Protein AF-A0A9E5WQ81-F1 (afdb_monomer)

pLDDT: mean 91.4, std 7.77, range [54.62, 98.25]

Secondary structure (DSSP, 8-state):
--TTS-EEEEEETT-SSS-HHHHHHHHHHHHHHHHHTT-TTTEEEEEES-SSS---HHHHHHHHHHH-TTSPSB---SSEEEEEE-SSGGG-EEEEEEPPTT--EEEEEEEEEEEES----EEEEEESSTT--SSEEEEE-GGGS-SS--EEEEEEEEEEE--TT-EEEEEEEESS--TTTSEEEEEEEPPSSS---SS-----EEEEESSGGG-

Nearest PDB structures (foldseek):
  3pty-assembly1_A-2  TM=4.384E-01  e=5.156E-02  Mycobacterium tuberculosis
  3p6b-assembly1_B-2  TM=3.060E-01  e=3.019E-02  Acetivibrio thermocellus
  6alv-assembly1_A  TM=3.255E-01  e=1.258E-01  Rattus norvegicus
  8dco-assembly1_A  TM=2.367E-01  e=2.681E-02  Campylobacter jejuni
  7ang-assembly1_D  TM=2.379E-01  e=8.804E-02  Campylobacter jejuni

Sequence (215 aa):
MMLPRPVCIEFGERDGITTPAWTAYAWKQVEAIRDHLGQTDRIELAHYDGVHEVHGVETFDFLDRFLRPERPVGRDGRPLVAHVLDNRPETRITGRFWIPAGAREFRGLALRVSRVGRPGPLQVRFGSRPDRDDIGRATLAPEKVSTNRDEWRVVRIEPQSVRSGQLVWFEIACGNGRAPADHYLVYGPKPLGGRHWGPRFGLSYRVRTDRPQDR

Mean predicted aligned error: 4.71 Å

Structure (mmCIF, N/CA/C/O backbone):
data_AF-A0A9E5WQ81-F1
#
_entry.id   AF-A0A9E5WQ81-F1
#
loop_
_atom_site.group_PDB
_atom_site.id
_atom_site.type_symbol
_atom_site.label_atom_id
_atom_site.label_alt_id
_atom_site.label_comp_id
_atom_site.label_asym_id
_atom_site.label_entity_id
_atom_site.label_seq_id
_atom_site.pdbx_PDB_ins_code
_atom_site.Cartn_x
_atom_site.Cartn_y
_atom_site.Cartn_z
_atom_site.occupancy
_atom_site.B_iso_or_equiv
_atom_site.auth_seq_id
_atom_site.auth_comp_id
_atom_site.auth_asym_id
_atom_site.auth_atom_id
_atom_site.pdbx_PDB_model_num
ATOM 1 N N . MET A 1 1 ? -3.735 13.197 27.030 1.00 67.56 1 MET A N 1
ATOM 2 C CA . MET A 1 1 ? -4.226 11.808 26.864 1.00 67.56 1 MET A CA 1
ATOM 3 C C . MET A 1 1 ? -4.509 11.542 25.385 1.00 67.56 1 MET A C 1
ATOM 5 O O . MET A 1 1 ? -5.214 12.343 24.778 1.00 67.56 1 MET A O 1
ATOM 9 N N . MET A 1 2 ? -3.898 10.513 24.778 1.00 88.38 2 MET A N 1
ATOM 10 C CA . MET A 1 2 ? -4.043 10.207 23.337 1.00 88.38 2 MET A CA 1
ATOM 11 C C . MET A 1 2 ? -5.248 9.310 23.040 1.00 88.38 2 MET A C 1
ATOM 13 O O . MET A 1 2 ? -6.011 9.609 22.133 1.00 88.38 2 MET A O 1
ATOM 17 N N . LEU A 1 3 ? -5.491 8.279 23.847 1.00 86.75 3 LEU A N 1
ATOM 18 C CA . LEU A 1 3 ? -6.660 7.409 23.698 1.00 86.75 3 LEU A CA 1
ATOM 19 C C . LEU A 1 3 ? -7.976 8.171 23.950 1.00 86.75 3 LEU A C 1
ATOM 21 O O . LEU A 1 3 ? -7.991 9.036 24.830 1.00 86.75 3 LEU A O 1
ATOM 25 N N . PRO A 1 4 ? -9.070 7.873 23.213 1.00 90.25 4 PRO A N 1
ATOM 26 C CA . PRO A 1 4 ? -9.239 6.859 22.152 1.00 90.25 4 PRO A CA 1
ATOM 27 C C . PRO A 1 4 ? -8.931 7.376 20.725 1.00 90.25 4 PRO A C 1
ATOM 29 O O . PRO A 1 4 ? -9.412 6.834 19.721 1.00 90.25 4 PRO A O 1
ATOM 32 N N . ARG A 1 5 ? -8.183 8.478 20.598 1.00 93.06 5 ARG A N 1
ATOM 33 C CA . ARG A 1 5 ? -7.842 9.037 19.284 1.00 93.06 5 ARG A CA 1
ATOM 34 C C . ARG A 1 5 ? -6.838 8.115 18.574 1.00 93.06 5 ARG A C 1
ATOM 36 O O . ARG A 1 5 ? -6.001 7.521 19.253 1.00 93.06 5 ARG A O 1
ATOM 43 N N . PRO A 1 6 ? -6.918 7.986 17.238 1.00 93.50 6 PRO A N 1
ATOM 44 C CA . PRO A 1 6 ? -5.938 7.228 16.468 1.00 93.50 6 PRO A CA 1
ATOM 45 C C . PRO A 1 6 ? -4.517 7.770 16.673 1.00 93.50 6 PRO A C 1
ATOM 47 O O . PRO A 1 6 ? -4.324 8.985 16.755 1.00 93.50 6 PRO A O 1
ATOM 50 N N . VAL A 1 7 ? -3.531 6.872 16.742 1.00 95.00 7 VAL A N 1
ATOM 51 C CA . VAL A 1 7 ? -2.106 7.202 16.882 1.00 95.00 7 VAL A CA 1
ATOM 52 C C . VAL A 1 7 ? -1.283 6.411 15.863 1.00 95.00 7 VAL A C 1
ATOM 54 O O . VAL A 1 7 ? -1.404 5.195 15.781 1.00 95.00 7 VAL A O 1
ATOM 57 N N . CYS A 1 8 ? -0.407 7.091 15.127 1.00 94.56 8 CYS A N 1
ATOM 58 C CA . CYS A 1 8 ? 0.614 6.461 14.293 1.00 94.56 8 CYS A CA 1
ATOM 59 C C . CYS A 1 8 ? 1.985 6.840 14.850 1.00 94.56 8 CYS A C 1
ATOM 61 O O . CYS A 1 8 ? 2.261 8.023 15.054 1.00 94.56 8 CYS A O 1
ATOM 63 N N . ILE A 1 9 ? 2.810 5.840 15.137 1.00 94.69 9 ILE A N 1
ATOM 64 C CA . ILE A 1 9 ? 4.186 5.998 15.609 1.00 94.69 9 ILE A CA 1
ATOM 65 C C . ILE A 1 9 ? 5.093 5.548 14.476 1.00 94.69 9 ILE A C 1
ATOM 67 O O . ILE A 1 9 ? 4.878 4.485 13.907 1.00 94.69 9 ILE A O 1
ATOM 71 N N . GLU A 1 10 ? 6.098 6.341 14.147 1.00 92.69 10 GLU A N 1
ATOM 72 C CA . GLU A 1 10 ? 7.013 6.062 13.046 1.00 92.69 10 GLU A CA 1
ATOM 73 C C . GLU A 1 10 ? 8.404 5.727 13.593 1.00 92.69 10 GLU A C 1
ATOM 75 O O . GLU A 1 10 ? 8.856 6.341 14.560 1.00 92.69 10 GLU A O 1
ATOM 80 N N . PHE A 1 11 ? 9.054 4.715 13.016 1.00 92.75 11 PHE A N 1
ATOM 81 C CA . PHE A 1 11 ? 10.363 4.235 13.459 1.00 92.75 11 PHE A CA 1
ATOM 82 C C . PHE A 1 11 ? 11.217 3.777 12.273 1.00 92.75 11 PHE A C 1
ATOM 84 O O . PHE A 1 11 ? 10.783 2.926 11.493 1.00 92.75 11 PHE A O 1
ATOM 91 N N . GLY A 1 12 ? 12.432 4.322 12.171 1.00 90.81 12 GLY A N 1
ATOM 92 C CA . GLY A 1 12 ? 13.464 3.882 11.233 1.00 90.81 12 GLY A CA 1
ATOM 93 C C . GLY A 1 12 ? 14.467 2.941 11.907 1.00 90.81 12 GLY A C 1
ATOM 94 O O . GLY A 1 12 ? 15.080 3.308 12.906 1.00 90.81 12 GLY A O 1
ATOM 95 N N . GLU A 1 13 ? 14.663 1.742 11.352 1.00 91.19 13 GLU A N 1
ATOM 96 C CA . GLU A 1 13 ? 15.517 0.680 11.929 1.00 91.19 13 GLU A CA 1
ATOM 97 C C . GLU A 1 13 ? 16.981 1.113 12.165 1.00 91.19 13 GLU A C 1
ATOM 99 O O . GLU A 1 13 ? 17.647 0.610 13.070 1.00 91.19 13 GLU A O 1
ATOM 104 N N . ARG A 1 14 ? 17.494 2.053 11.361 1.00 89.31 14 ARG A N 1
ATOM 105 C CA . ARG A 1 14 ? 18.869 2.582 11.421 1.00 89.31 14 ARG A CA 1
ATOM 106 C C . ARG A 1 14 ? 18.925 3.995 11.995 1.00 89.31 14 ARG A C 1
ATOM 108 O O . ARG A 1 14 ? 19.902 4.710 11.754 1.00 89.31 14 ARG A O 1
ATOM 115 N N . ASP A 1 15 ? 17.876 4.436 12.685 1.00 89.81 15 ASP A N 1
ATOM 116 C CA . ASP A 1 15 ? 17.924 5.684 13.436 1.00 89.81 15 ASP A CA 1
ATOM 117 C C . ASP A 1 15 ? 19.056 5.595 14.478 1.00 89.81 15 ASP A C 1
ATOM 119 O O . ASP A 1 15 ? 19.180 4.616 15.207 1.00 89.81 15 ASP A O 1
ATOM 123 N N . GLY A 1 16 ? 19.936 6.597 14.504 1.00 89.19 16 GLY A N 1
ATOM 124 C CA . GLY A 1 16 ? 21.051 6.653 15.450 1.00 89.19 16 GLY A CA 1
ATOM 125 C C . GLY A 1 16 ? 20.658 7.175 16.835 1.00 89.19 16 GLY A C 1
ATOM 126 O O . GLY A 1 16 ? 21.470 7.110 17.755 1.00 89.19 16 GLY A O 1
ATOM 127 N N . ILE A 1 17 ? 19.445 7.720 16.985 1.00 91.00 17 ILE A N 1
ATOM 128 C CA . ILE A 1 17 ? 18.937 8.312 18.229 1.00 91.00 17 ILE A CA 1
ATOM 129 C C . ILE A 1 17 ? 18.168 7.290 19.071 1.00 91.00 17 ILE A C 1
ATOM 131 O O . ILE A 1 17 ? 18.309 7.262 20.293 1.00 91.00 17 ILE A O 1
ATOM 135 N N . THR A 1 18 ? 17.356 6.449 18.431 1.00 88.12 18 THR A N 1
ATOM 136 C CA . THR A 1 18 ? 16.618 5.357 19.082 1.00 88.12 18 THR A CA 1
ATOM 137 C C . THR A 1 18 ? 17.134 4.011 18.589 1.00 88.12 18 THR A C 1
ATOM 139 O O . THR A 1 18 ? 17.641 3.910 17.482 1.00 88.12 18 THR A O 1
ATOM 142 N N . THR A 1 19 ? 17.012 2.956 19.393 1.00 91.44 19 THR A N 1
ATOM 143 C CA . THR A 1 19 ? 17.458 1.612 18.995 1.00 91.44 19 THR A CA 1
ATOM 144 C C . THR A 1 19 ? 16.268 0.695 18.719 1.00 91.44 19 THR A C 1
ATOM 146 O O . THR A 1 19 ? 15.231 0.841 19.377 1.00 91.44 19 THR A O 1
ATOM 149 N N . PRO A 1 20 ? 16.410 -0.320 17.842 1.00 93.56 20 PRO A N 1
ATOM 150 C CA . PRO A 1 20 ? 15.381 -1.343 17.652 1.00 93.56 20 PRO A CA 1
ATOM 151 C C . PRO A 1 20 ? 14.933 -1.991 18.969 1.00 93.56 20 PRO A C 1
ATOM 153 O O . PRO A 1 20 ? 13.744 -2.211 19.187 1.00 93.56 20 PRO A O 1
ATOM 156 N N . ALA A 1 21 ? 15.869 -2.220 19.899 1.00 94.94 21 ALA A N 1
ATOM 157 C CA . ALA A 1 21 ? 15.573 -2.781 21.215 1.00 94.94 21 ALA A CA 1
ATOM 158 C C . ALA A 1 21 ? 14.698 -1.853 22.078 1.00 94.94 21 ALA A C 1
ATOM 160 O O . ALA A 1 21 ? 13.742 -2.312 22.707 1.00 94.94 21 ALA A O 1
ATOM 161 N N . TRP A 1 22 ? 14.997 -0.550 22.103 1.00 95.12 22 TRP A N 1
ATOM 162 C CA . TRP A 1 22 ? 14.212 0.430 22.862 1.00 95.12 22 TRP A CA 1
ATOM 163 C C . TRP A 1 22 ? 12.816 0.602 22.276 1.00 95.12 22 TRP A C 1
ATOM 165 O O . TRP A 1 22 ? 11.830 0.567 23.017 1.00 95.12 22 TRP A O 1
ATOM 175 N N . THR A 1 23 ? 12.723 0.711 20.949 1.00 95.12 23 THR A N 1
ATOM 176 C CA . THR A 1 23 ? 11.438 0.802 20.259 1.00 95.12 23 THR A CA 1
ATOM 177 C C . THR A 1 23 ? 10.605 -0.452 20.504 1.00 95.12 23 THR A C 1
ATOM 179 O O . THR A 1 23 ? 9.438 -0.331 20.863 1.00 95.12 23 THR A O 1
ATOM 182 N N . ALA A 1 24 ? 11.184 -1.652 20.395 1.00 95.00 24 ALA A N 1
ATOM 183 C CA . ALA A 1 24 ? 10.472 -2.903 20.662 1.00 95.00 24 ALA A CA 1
ATOM 184 C C . ALA A 1 24 ? 9.940 -2.981 22.105 1.00 95.00 24 ALA A C 1
ATOM 186 O O . ALA A 1 24 ? 8.797 -3.387 22.322 1.00 95.00 24 ALA A O 1
ATOM 187 N N . TYR A 1 25 ? 10.734 -2.553 23.093 1.00 96.62 25 TYR A N 1
ATOM 188 C CA . TYR A 1 25 ? 10.312 -2.510 24.496 1.00 96.62 25 TYR A CA 1
ATOM 189 C C . TYR A 1 25 ? 9.140 -1.543 24.732 1.00 96.62 25 TYR A C 1
ATOM 191 O O . TYR A 1 25 ? 8.157 -1.900 25.388 1.00 96.62 25 TYR A O 1
ATOM 199 N N . ALA A 1 26 ? 9.224 -0.324 24.195 1.00 96.19 26 ALA A N 1
ATOM 200 C CA . ALA A 1 26 ? 8.156 0.666 24.309 1.00 96.19 26 ALA A CA 1
ATOM 201 C C . ALA A 1 26 ? 6.896 0.223 23.550 1.00 96.19 26 ALA A C 1
ATOM 203 O O . ALA A 1 26 ? 5.788 0.297 24.082 1.00 96.19 26 ALA A O 1
ATOM 204 N N . TRP A 1 27 ? 7.069 -0.304 22.335 1.00 96.12 27 TRP A N 1
ATOM 205 C CA . TRP A 1 27 ? 5.976 -0.792 21.504 1.00 96.12 27 TRP A CA 1
ATOM 206 C C . TRP A 1 27 ? 5.211 -1.912 22.197 1.00 96.12 27 TRP A C 1
ATOM 208 O O . TRP A 1 27 ? 3.994 -1.827 22.278 1.00 96.12 27 TRP A O 1
ATOM 218 N N . LYS A 1 28 ? 5.891 -2.880 22.825 1.00 97.00 28 LYS A N 1
ATOM 219 C CA . LYS A 1 28 ? 5.230 -3.958 23.580 1.00 97.00 28 LYS A CA 1
ATOM 220 C C . LYS A 1 28 ? 4.263 -3.440 24.656 1.00 97.00 28 LYS A C 1
ATOM 222 O O . LYS A 1 28 ? 3.206 -4.031 24.869 1.00 97.00 28 LYS A O 1
ATOM 227 N N . GLN A 1 29 ? 4.598 -2.339 25.331 1.00 96.12 29 GLN A N 1
ATOM 228 C CA . GLN A 1 29 ? 3.710 -1.718 26.324 1.00 96.12 29 GLN A CA 1
ATOM 229 C C . GLN A 1 29 ? 2.509 -1.032 25.662 1.00 96.12 29 GLN A C 1
ATOM 231 O O . GLN A 1 29 ? 1.381 -1.155 26.141 1.00 96.12 29 GLN A O 1
ATOM 236 N N . VAL A 1 30 ? 2.737 -0.344 24.539 1.00 95.25 30 VAL A N 1
ATOM 237 C CA . VAL A 1 30 ? 1.667 0.267 23.739 1.00 95.25 30 VAL A CA 1
ATOM 238 C C . VAL A 1 30 ? 0.727 -0.802 23.180 1.00 95.25 30 VAL A C 1
ATOM 240 O O . VAL A 1 30 ? -0.485 -0.636 23.280 1.00 95.25 30 VAL A O 1
ATOM 243 N N . GLU A 1 31 ? 1.255 -1.908 22.652 1.00 95.00 31 GLU A N 1
ATOM 244 C CA . GLU A 1 31 ? 0.474 -3.038 22.140 1.00 95.00 31 GLU A CA 1
ATOM 245 C C . GLU A 1 31 ? -0.393 -3.667 23.221 1.00 95.00 31 GLU A C 1
ATOM 247 O O . GLU A 1 31 ? -1.574 -3.893 22.985 1.00 95.00 31 GLU A O 1
ATOM 252 N N . ALA A 1 32 ? 0.143 -3.871 24.428 1.00 95.00 32 ALA A N 1
ATOM 253 C CA . ALA A 1 32 ? -0.637 -4.421 25.532 1.00 95.00 32 ALA A CA 1
ATOM 254 C C . ALA A 1 32 ? -1.881 -3.566 25.840 1.00 95.00 32 ALA A C 1
ATOM 256 O O . ALA A 1 32 ? -2.980 -4.098 25.992 1.00 95.00 32 ALA A O 1
ATOM 257 N N . ILE A 1 33 ? -1.730 -2.237 25.877 1.00 94.25 33 ILE A N 1
ATOM 258 C CA . ILE A 1 33 ? -2.847 -1.308 26.108 1.00 94.25 33 ILE A CA 1
ATOM 259 C C . ILE A 1 33 ? -3.783 -1.263 24.891 1.00 94.25 33 ILE A C 1
ATOM 261 O O . ILE A 1 33 ? -5.004 -1.308 25.050 1.00 94.25 33 ILE A O 1
ATOM 265 N N . ARG A 1 34 ? -3.223 -1.183 23.677 1.00 94.25 34 ARG A N 1
ATOM 266 C CA . ARG A 1 34 ? -3.961 -1.183 22.405 1.00 94.25 34 ARG A CA 1
ATOM 267 C C . ARG A 1 34 ? -4.883 -2.393 22.314 1.00 94.25 34 ARG A C 1
ATOM 269 O O . ARG A 1 34 ? -6.066 -2.233 22.021 1.00 94.25 34 ARG A O 1
ATOM 276 N N . ASP A 1 35 ? -4.337 -3.576 22.562 1.00 93.69 35 ASP A N 1
ATOM 277 C CA . ASP A 1 35 ? -5.023 -4.853 22.401 1.00 93.69 35 ASP A CA 1
ATOM 278 C C . ASP A 1 35 ? -6.076 -5.033 23.495 1.00 93.69 35 ASP A C 1
ATOM 280 O O . ASP A 1 35 ? -7.215 -5.385 23.190 1.00 93.69 35 ASP A O 1
ATOM 284 N N . HIS A 1 36 ? -5.742 -4.692 24.747 1.00 94.00 36 HIS A N 1
ATOM 285 C CA . HIS A 1 36 ? -6.688 -4.730 25.865 1.00 94.00 36 HIS A CA 1
ATOM 286 C C . HIS A 1 36 ? -7.928 -3.855 25.622 1.00 94.00 36 HIS A C 1
ATOM 288 O O . HIS A 1 36 ? -9.038 -4.234 25.985 1.00 94.00 36 HIS A O 1
ATOM 294 N N . LEU A 1 37 ? -7.751 -2.699 24.976 1.00 93.38 37 LEU A N 1
ATOM 295 C CA . LEU A 1 37 ? -8.831 -1.755 24.674 1.00 93.38 37 LEU A CA 1
ATOM 296 C C . LEU A 1 37 ? -9.476 -1.971 23.294 1.00 93.38 37 LEU A C 1
ATOM 298 O O . LEU A 1 37 ? -10.307 -1.156 22.881 1.00 93.38 37 LEU A O 1
ATOM 302 N N . GLY A 1 38 ? -9.079 -3.016 22.558 1.00 90.69 38 GLY A N 1
ATOM 303 C CA . GLY A 1 38 ? -9.607 -3.316 21.225 1.00 90.69 38 GLY A CA 1
ATOM 304 C C . GLY A 1 38 ? -9.327 -2.228 20.181 1.00 90.69 38 GLY A C 1
ATOM 305 O O . GLY A 1 38 ? -10.146 -2.010 19.297 1.00 90.69 38 GLY A O 1
ATOM 306 N N . GLN A 1 39 ? -8.198 -1.521 20.291 1.00 91.50 39 GLN A N 1
ATOM 307 C CA . GLN A 1 39 ? -7.808 -0.396 19.424 1.00 91.50 39 GLN A CA 1
ATOM 308 C C . GLN A 1 39 ? -6.778 -0.803 18.351 1.00 91.50 39 GLN A C 1
ATOM 310 O O . GLN A 1 39 ? -6.001 0.034 17.881 1.00 91.50 39 GLN A O 1
ATOM 315 N N . THR A 1 40 ? -6.722 -2.087 17.984 1.00 88.69 40 THR A N 1
ATOM 316 C CA . THR A 1 40 ? -5.730 -2.651 17.043 1.00 88.69 40 THR A CA 1
ATOM 317 C C . THR A 1 40 ? -5.771 -2.011 15.664 1.00 88.69 40 THR A C 1
ATOM 319 O O . THR A 1 40 ? -4.764 -1.986 14.962 1.00 88.69 40 THR A O 1
ATOM 322 N N . ASP A 1 41 ? -6.916 -1.458 15.283 1.00 86.44 41 ASP A N 1
ATOM 323 C CA . ASP A 1 41 ? -7.114 -0.782 14.015 1.00 86.44 41 ASP A CA 1
ATOM 324 C C . ASP A 1 41 ? -6.796 0.720 14.081 1.00 86.44 41 ASP A C 1
ATOM 326 O O . ASP A 1 41 ? -6.790 1.354 13.034 1.00 86.44 41 ASP A O 1
ATOM 330 N N . ARG A 1 42 ? -6.532 1.307 15.256 1.00 90.56 42 ARG A N 1
ATOM 331 C CA . ARG A 1 42 ? -6.309 2.759 15.438 1.00 90.56 42 ARG A CA 1
ATOM 332 C C . ARG A 1 42 ? -4.900 3.136 15.877 1.00 90.56 42 ARG A C 1
ATOM 334 O O . ARG A 1 42 ? -4.565 4.319 15.812 1.00 90.56 42 ARG A O 1
ATOM 341 N N . ILE A 1 43 ? -4.114 2.179 16.367 1.00 93.62 43 ILE A N 1
ATOM 342 C CA . ILE A 1 43 ? -2.755 2.419 16.862 1.00 93.62 43 ILE A CA 1
ATOM 343 C C . ILE A 1 43 ? -1.769 1.617 16.023 1.00 93.62 43 ILE A C 1
ATOM 345 O O . ILE A 1 43 ? -1.730 0.389 16.107 1.00 93.62 43 ILE A O 1
ATOM 349 N N . GLU A 1 44 ? -0.964 2.317 15.228 1.00 91.94 44 GLU A N 1
ATOM 350 C CA . GLU A 1 44 ? -0.053 1.709 14.259 1.00 91.94 44 GLU A CA 1
ATOM 351 C C . GLU A 1 44 ? 1.407 2.084 14.506 1.00 91.94 44 GLU A C 1
ATOM 353 O O . GLU A 1 44 ? 1.718 3.215 14.880 1.00 91.94 44 GLU A O 1
ATOM 358 N N . LEU A 1 45 ? 2.293 1.121 14.240 1.00 93.31 45 LEU A N 1
ATOM 359 C CA . LEU A 1 45 ? 3.727 1.344 14.106 1.00 93.31 45 LEU A CA 1
ATOM 360 C C . LEU A 1 45 ? 4.093 1.317 12.616 1.00 93.31 45 LEU A C 1
ATOM 362 O O . LEU A 1 45 ? 4.071 0.264 11.970 1.00 93.31 45 LEU A O 1
ATOM 366 N N . ALA A 1 46 ? 4.434 2.480 12.076 1.00 91.12 46 ALA A N 1
ATOM 367 C CA . ALA A 1 46 ? 5.048 2.664 10.771 1.00 91.12 46 ALA A CA 1
ATOM 368 C C . ALA A 1 46 ? 6.556 2.392 10.878 1.00 91.12 46 ALA A C 1
ATOM 370 O O . ALA A 1 46 ? 7.367 3.304 11.028 1.00 91.12 46 ALA A O 1
ATOM 371 N N . HIS A 1 47 ? 6.919 1.109 10.860 1.00 89.62 47 HIS A N 1
ATOM 372 C CA . HIS A 1 47 ? 8.310 0.668 10.909 1.00 89.62 47 HIS A CA 1
ATOM 373 C C . HIS A 1 47 ? 8.877 0.473 9.492 1.00 89.62 47 HIS A C 1
ATOM 375 O O . HIS A 1 47 ? 8.360 -0.344 8.717 1.00 89.62 47 HIS A O 1
ATOM 381 N N . TYR A 1 48 ? 9.963 1.181 9.178 1.00 86.38 48 TYR A N 1
ATOM 382 C CA . TYR A 1 48 ? 10.695 1.097 7.916 1.00 86.38 48 TYR A CA 1
ATOM 383 C C . TYR A 1 48 ? 12.207 0.909 8.129 1.00 86.38 48 TYR A C 1
ATOM 385 O O . TYR A 1 48 ? 12.756 1.241 9.177 1.00 86.38 48 TYR A O 1
ATOM 393 N N . ASP A 1 49 ? 12.890 0.374 7.113 1.00 86.75 49 ASP A N 1
ATOM 394 C CA . ASP A 1 49 ? 14.355 0.351 7.081 1.00 86.75 49 ASP A CA 1
ATOM 395 C C . ASP A 1 49 ? 14.854 1.714 6.590 1.00 86.75 49 ASP A C 1
ATOM 397 O O . ASP A 1 49 ? 14.741 2.031 5.401 1.00 86.75 49 ASP A O 1
ATOM 401 N N . GLY A 1 50 ? 15.363 2.531 7.508 1.00 86.25 50 GLY A N 1
ATOM 402 C CA . GLY A 1 50 ? 15.867 3.863 7.207 1.00 86.25 50 GLY A CA 1
ATOM 403 C C . GLY A 1 50 ? 16.577 4.517 8.382 1.00 86.25 50 GLY A C 1
ATOM 404 O O . GLY A 1 50 ? 16.655 3.945 9.465 1.00 86.25 50 GLY A O 1
ATOM 405 N N . VAL A 1 51 ? 17.159 5.687 8.127 1.00 88.12 51 VAL A N 1
ATOM 406 C CA . VAL A 1 51 ? 17.937 6.463 9.106 1.00 88.12 51 VAL A CA 1
ATOM 407 C C . VAL A 1 51 ? 17.030 7.42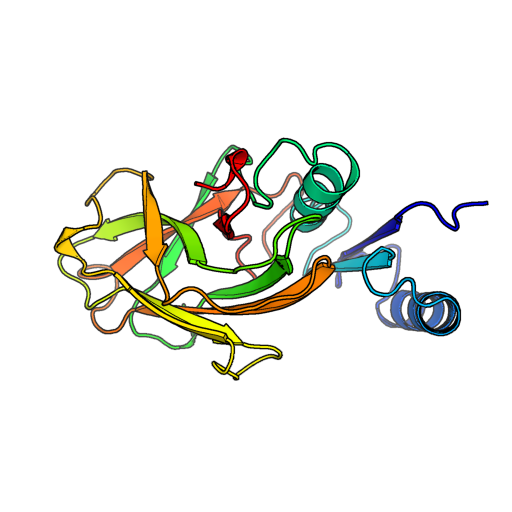0 9.887 1.00 88.12 51 VAL A C 1
ATOM 409 O O . VAL A 1 51 ? 15.811 7.331 9.800 1.00 88.12 51 VAL A O 1
ATOM 412 N N . HIS A 1 52 ? 17.617 8.346 10.645 1.00 90.25 52 HIS A N 1
ATOM 413 C CA . HIS A 1 52 ? 16.871 9.404 11.319 1.00 90.25 52 HIS A CA 1
ATOM 414 C C . HIS A 1 52 ? 16.215 10.363 10.307 1.00 90.25 52 HIS A C 1
ATOM 416 O O . HIS A 1 52 ? 16.859 11.287 9.801 1.00 90.25 52 HIS A O 1
ATOM 422 N N . GLU A 1 53 ? 14.940 10.129 9.992 1.00 87.38 53 GLU A N 1
ATOM 423 C CA . GLU A 1 53 ? 14.169 10.925 9.038 1.00 87.38 53 GLU A CA 1
ATOM 424 C C . GLU A 1 53 ? 12.652 10.835 9.270 1.00 87.38 53 GLU A C 1
ATOM 426 O O . GLU A 1 53 ? 12.152 10.007 10.030 1.00 87.38 53 GLU A O 1
ATOM 431 N N . VAL A 1 54 ? 11.910 11.696 8.569 1.00 87.75 54 VAL A N 1
ATOM 432 C CA . VAL A 1 54 ? 10.461 11.550 8.389 1.00 87.75 54 VAL A CA 1
ATOM 433 C C . VAL A 1 54 ? 10.238 10.840 7.051 1.00 87.75 54 VAL A C 1
ATOM 435 O O . VAL A 1 54 ? 10.387 11.456 5.996 1.00 87.75 54 VAL A O 1
ATOM 438 N N . HIS A 1 55 ? 9.900 9.551 7.075 1.00 87.44 55 HIS A N 1
ATOM 439 C CA . HIS A 1 55 ? 9.639 8.735 5.886 1.00 87.44 55 HIS A CA 1
ATOM 440 C C . HIS A 1 55 ? 8.248 9.036 5.316 1.00 87.44 55 HIS A C 1
ATOM 442 O O . HIS A 1 55 ? 8.100 9.292 4.116 1.00 87.44 55 HIS A O 1
ATOM 448 N N . GLY A 1 56 ? 7.234 9.085 6.184 1.00 85.75 56 GLY A N 1
ATOM 449 C CA . GLY A 1 56 ? 5.902 9.616 5.883 1.00 85.75 56 GLY A CA 1
ATOM 450 C C . GLY A 1 56 ? 5.002 8.753 4.986 1.00 85.75 56 GLY A C 1
ATOM 451 O O . GLY A 1 56 ? 3.850 9.122 4.778 1.00 85.75 56 GLY A O 1
ATOM 452 N N . VAL A 1 57 ? 5.460 7.609 4.467 1.00 84.25 57 VAL A N 1
ATOM 453 C CA . VAL A 1 57 ? 4.688 6.778 3.519 1.00 84.25 57 VAL A CA 1
ATOM 454 C C . VAL A 1 57 ? 3.432 6.173 4.163 1.00 84.25 57 VAL A C 1
ATOM 456 O O . VAL A 1 57 ? 2.323 6.396 3.681 1.00 84.25 57 VAL A O 1
ATOM 459 N N . GLU A 1 58 ? 3.575 5.432 5.262 1.00 85.38 58 GLU A N 1
ATOM 460 C CA . GLU A 1 58 ? 2.455 4.854 6.017 1.00 85.38 58 GLU A CA 1
ATOM 461 C C . GLU A 1 58 ? 1.651 5.928 6.761 1.00 85.38 58 GLU A C 1
ATOM 463 O O . GLU A 1 58 ? 0.439 5.799 6.933 1.00 85.38 58 GLU A O 1
ATOM 468 N N . THR A 1 59 ? 2.311 7.012 7.169 1.00 88.19 59 THR A N 1
ATOM 469 C CA . THR A 1 59 ? 1.676 8.124 7.880 1.00 88.19 59 THR A CA 1
ATOM 470 C C . THR A 1 59 ? 0.605 8.795 7.016 1.00 88.19 59 THR A C 1
ATOM 472 O O . THR A 1 59 ? -0.482 9.078 7.515 1.00 88.19 59 THR A O 1
ATOM 475 N N . PHE A 1 60 ? 0.834 8.997 5.713 1.00 86.06 60 PHE A N 1
ATOM 476 C CA . PHE A 1 60 ? -0.209 9.549 4.838 1.00 86.06 60 PHE A CA 1
ATOM 477 C C . PHE A 1 60 ? -1.405 8.604 4.650 1.00 86.06 60 PHE A C 1
ATOM 479 O O . PHE A 1 60 ? -2.534 9.092 4.668 1.00 86.06 60 PHE A O 1
ATOM 486 N N . ASP A 1 61 ? -1.192 7.284 4.562 1.00 85.56 61 ASP A N 1
ATOM 487 C CA . ASP A 1 61 ? -2.295 6.302 4.552 1.00 85.56 61 ASP A CA 1
ATOM 488 C C . ASP A 1 61 ? -3.145 6.419 5.818 1.00 85.56 61 ASP A C 1
ATOM 490 O O . ASP A 1 61 ? -4.378 6.427 5.771 1.00 85.56 61 ASP A O 1
ATOM 494 N N . PHE A 1 62 ? -2.467 6.515 6.962 1.00 89.12 62 PHE A N 1
ATOM 495 C CA . PHE A 1 62 ? -3.097 6.639 8.265 1.00 89.12 62 PHE A CA 1
ATOM 496 C C . PHE A 1 62 ? -3.921 7.930 8.373 1.00 89.12 62 PHE A C 1
ATOM 498 O O . PHE A 1 62 ? -5.078 7.904 8.800 1.00 89.12 62 PHE A O 1
ATOM 505 N N . LEU A 1 63 ? -3.351 9.063 7.952 1.00 89.25 63 LEU A N 1
ATOM 506 C CA . LEU A 1 63 ? -4.034 10.355 7.963 1.00 89.25 63 LEU A CA 1
ATOM 507 C C . LEU A 1 63 ? -5.238 10.365 7.019 1.00 89.25 63 LEU A C 1
ATOM 509 O O . LEU A 1 63 ? -6.311 10.797 7.433 1.00 89.25 63 LEU A O 1
ATOM 513 N N . ASP A 1 64 ? -5.099 9.869 5.786 1.00 85.62 64 ASP A N 1
ATOM 514 C CA . ASP A 1 64 ? -6.217 9.829 4.840 1.00 85.62 64 ASP A CA 1
ATOM 515 C C . ASP A 1 64 ? -7.348 8.924 5.377 1.00 85.62 64 ASP A C 1
ATOM 517 O O . ASP A 1 64 ? -8.518 9.300 5.314 1.00 85.62 64 ASP A O 1
ATOM 521 N N . ARG A 1 65 ? -7.024 7.798 6.030 1.00 85.31 65 ARG A N 1
ATOM 522 C CA . ARG A 1 65 ? -8.020 6.920 6.669 1.00 85.31 65 ARG A CA 1
ATOM 523 C C . ARG A 1 65 ? -8.821 7.608 7.779 1.00 85.31 65 ARG A C 1
ATOM 525 O O . ARG A 1 65 ? -10.033 7.407 7.857 1.00 85.31 65 ARG A O 1
ATOM 532 N N . PHE A 1 66 ? -8.158 8.342 8.673 1.00 88.44 66 PHE A N 1
ATOM 533 C CA . PHE A 1 66 ? -8.794 8.864 9.890 1.00 88.44 66 PHE A CA 1
ATOM 534 C C . PHE A 1 66 ? -9.256 10.318 9.796 1.00 88.44 66 PHE A C 1
ATOM 536 O O . PHE A 1 66 ? -10.152 10.705 10.544 1.00 88.44 66 PHE A O 1
ATOM 543 N N . LEU A 1 67 ? -8.666 11.115 8.905 1.00 90.62 67 LEU A N 1
ATOM 544 C CA . LEU A 1 67 ? -8.965 12.541 8.754 1.00 90.62 67 LEU A CA 1
ATOM 545 C C . LEU A 1 67 ? -9.626 12.886 7.415 1.00 90.62 67 LEU A C 1
ATOM 547 O O . LEU A 1 67 ? -10.136 13.997 7.293 1.00 90.62 67 LEU A O 1
ATOM 551 N N . ARG A 1 68 ? -9.618 11.977 6.427 1.00 88.25 68 ARG A N 1
ATOM 552 C CA . ARG A 1 68 ? -10.210 12.194 5.092 1.00 88.25 68 ARG A CA 1
ATOM 553 C C . ARG A 1 68 ? -11.046 11.002 4.594 1.00 88.25 68 ARG A C 1
ATOM 555 O O . ARG A 1 68 ? -10.786 10.474 3.507 1.00 88.25 68 ARG A O 1
ATOM 562 N N . PRO A 1 69 ? -12.054 10.541 5.361 1.00 83.75 69 PRO A N 1
ATOM 563 C CA . PRO A 1 69 ? -12.857 9.359 5.016 1.00 83.75 69 PRO A CA 1
ATOM 564 C C . PRO A 1 69 ? -13.627 9.472 3.684 1.00 83.75 69 PRO A C 1
ATOM 566 O O . PRO A 1 69 ? -14.064 8.455 3.127 1.00 83.75 69 PRO A O 1
ATOM 569 N N . GLU A 1 70 ? -13.794 10.690 3.169 1.00 85.94 70 GLU A N 1
ATOM 570 C CA . GLU A 1 70 ? -14.352 11.003 1.854 1.00 85.94 70 GLU A CA 1
ATOM 571 C C . GLU A 1 70 ? -13.455 10.570 0.68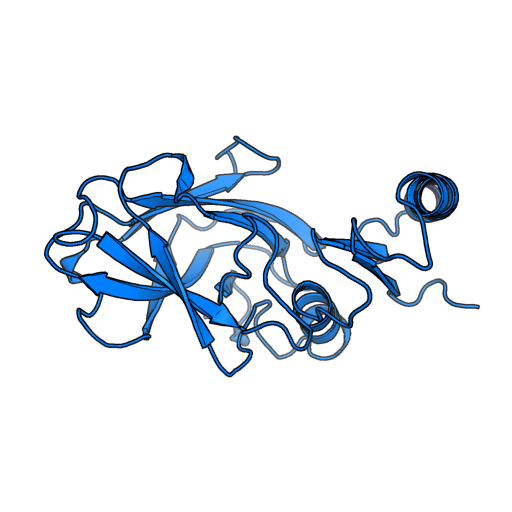5 1.00 85.94 70 GLU A C 1
ATOM 573 O O . GLU A 1 70 ? -13.938 10.458 -0.443 1.00 85.94 70 GLU A O 1
ATOM 578 N N . ARG A 1 71 ? -12.169 10.290 0.932 1.00 85.94 71 ARG A N 1
ATOM 579 C CA . ARG A 1 71 ? -11.226 9.802 -0.079 1.00 85.94 71 ARG A CA 1
ATOM 580 C C . ARG A 1 71 ? -11.116 8.268 -0.042 1.00 85.94 71 ARG A C 1
ATOM 582 O O . ARG A 1 71 ? -11.345 7.638 0.998 1.00 85.94 71 ARG A O 1
ATOM 589 N N . PRO A 1 72 ? -10.745 7.634 -1.168 1.00 83.75 72 PRO A N 1
ATOM 590 C CA . PRO A 1 72 ? -10.317 6.243 -1.150 1.00 83.75 72 PRO A CA 1
ATOM 591 C C . PRO A 1 72 ? -9.085 6.068 -0.261 1.00 83.75 72 PRO A C 1
ATOM 593 O O . PRO A 1 72 ? -8.164 6.881 -0.316 1.00 83.75 72 PRO A O 1
ATOM 596 N N . VAL A 1 73 ? -9.042 4.981 0.512 1.00 83.69 73 VAL A N 1
ATOM 597 C CA . VAL A 1 73 ? -7.815 4.579 1.218 1.00 83.69 73 VAL A CA 1
ATOM 598 C C . VAL A 1 73 ? -6.753 4.240 0.173 1.00 83.69 73 VAL A C 1
ATOM 600 O O . VAL A 1 73 ? -7.022 3.458 -0.746 1.00 83.69 73 VAL A O 1
ATOM 603 N N . GLY A 1 74 ? -5.566 4.835 0.283 1.00 85.12 74 GLY A N 1
ATOM 604 C CA . GLY A 1 74 ? -4.528 4.677 -0.726 1.00 85.12 74 GLY A CA 1
ATOM 605 C C . GLY A 1 74 ? -3.383 5.684 -0.656 1.00 85.12 74 GLY A C 1
ATOM 606 O O . GLY A 1 74 ? -3.400 6.620 0.136 1.00 85.12 74 GLY A O 1
ATOM 607 N N . ARG A 1 75 ? -2.418 5.508 -1.569 1.00 87.69 75 ARG A N 1
ATOM 608 C CA . ARG A 1 75 ? -1.180 6.300 -1.685 1.00 87.69 75 ARG A CA 1
ATOM 609 C C . ARG A 1 75 ? -1.132 7.074 -2.994 1.00 87.69 75 ARG A C 1
ATOM 611 O O . ARG A 1 75 ? -0.602 6.602 -4.003 1.00 87.69 75 ARG A O 1
ATOM 618 N N . ASP A 1 76 ? -1.630 8.303 -2.952 1.00 83.12 76 ASP A N 1
ATOM 619 C CA . ASP A 1 76 ? -1.683 9.207 -4.110 1.00 83.12 76 ASP A CA 1
ATOM 620 C C . ASP A 1 76 ? -0.526 10.228 -4.162 1.00 83.12 76 ASP A C 1
ATOM 622 O O . ASP A 1 76 ? -0.504 11.093 -5.043 1.00 83.12 76 ASP A O 1
ATOM 626 N N . GLY A 1 77 ? 0.413 10.158 -3.212 1.00 80.56 77 GLY A N 1
ATOM 627 C CA . GLY A 1 77 ? 1.474 11.150 -3.026 1.00 80.56 77 GLY A CA 1
ATOM 628 C C . GLY A 1 77 ? 2.388 11.335 -4.244 1.00 80.56 77 GLY A C 1
ATOM 629 O O . GLY A 1 77 ? 2.632 10.410 -5.018 1.00 80.56 77 GLY A O 1
ATOM 630 N N . ARG A 1 78 ? 2.908 12.557 -4.402 1.00 83.31 78 ARG A N 1
ATOM 631 C CA . ARG A 1 78 ? 3.893 12.937 -5.426 1.00 83.31 78 ARG A CA 1
ATOM 632 C C . ARG A 1 78 ? 5.083 13.664 -4.778 1.00 83.31 78 ARG A C 1
ATOM 634 O O . ARG A 1 78 ? 4.875 14.295 -3.744 1.00 83.31 78 ARG A O 1
ATOM 641 N N . PRO A 1 79 ? 6.281 13.657 -5.399 1.00 88.50 79 PRO A N 1
ATOM 642 C CA . PRO A 1 79 ? 6.636 13.007 -6.671 1.00 88.50 79 PRO A CA 1
ATOM 643 C C . PRO A 1 79 ? 6.645 11.475 -6.574 1.00 88.50 79 PRO A C 1
ATOM 645 O O . PRO A 1 79 ? 6.584 10.926 -5.480 1.00 88.50 79 PRO A O 1
ATOM 648 N N . LEU A 1 80 ? 6.682 10.790 -7.721 1.00 89.50 80 LEU A N 1
ATOM 649 C CA . LEU A 1 80 ? 6.683 9.325 -7.784 1.00 89.50 80 LEU A CA 1
ATOM 650 C C . LEU A 1 80 ? 8.088 8.776 -8.029 1.00 89.50 80 LEU A C 1
ATOM 652 O O . LEU A 1 80 ? 8.875 9.373 -8.764 1.00 89.50 80 LEU A O 1
ATOM 656 N N . VAL A 1 81 ? 8.350 7.600 -7.473 1.00 90.69 81 VAL A N 1
ATOM 657 C CA . VAL A 1 81 ? 9.457 6.708 -7.827 1.00 90.69 81 VAL A CA 1
ATOM 658 C C . VAL A 1 81 ? 8.900 5.451 -8.495 1.00 90.69 81 VAL A C 1
ATOM 660 O O . VAL A 1 81 ? 7.756 5.065 -8.247 1.00 90.69 81 VAL A O 1
ATOM 663 N N . ALA A 1 82 ? 9.690 4.840 -9.376 1.00 92.75 82 ALA A N 1
ATOM 664 C CA . ALA A 1 82 ? 9.321 3.617 -10.080 1.00 92.75 82 ALA A CA 1
ATOM 665 C C . ALA A 1 82 ? 10.101 2.421 -9.530 1.00 92.75 82 ALA A C 1
ATOM 667 O O . ALA A 1 82 ? 11.289 2.529 -9.229 1.00 92.75 82 ALA A O 1
ATOM 668 N N . HIS A 1 83 ? 9.429 1.279 -9.462 1.00 94.00 83 HIS A N 1
ATOM 669 C CA . HIS A 1 83 ? 9.994 -0.019 -9.130 1.00 94.00 83 HIS A CA 1
ATOM 670 C C . HIS A 1 83 ? 9.835 -0.959 -10.318 1.00 94.00 83 HIS A C 1
ATOM 672 O O . HIS A 1 83 ? 8.749 -1.068 -10.895 1.00 94.00 83 HIS A O 1
ATOM 678 N N . VAL A 1 84 ? 10.922 -1.636 -10.677 1.00 96.00 84 VAL A N 1
ATOM 679 C CA . VAL A 1 84 ? 10.913 -2.665 -11.717 1.00 96.00 84 VAL A CA 1
ATOM 680 C C . VAL A 1 84 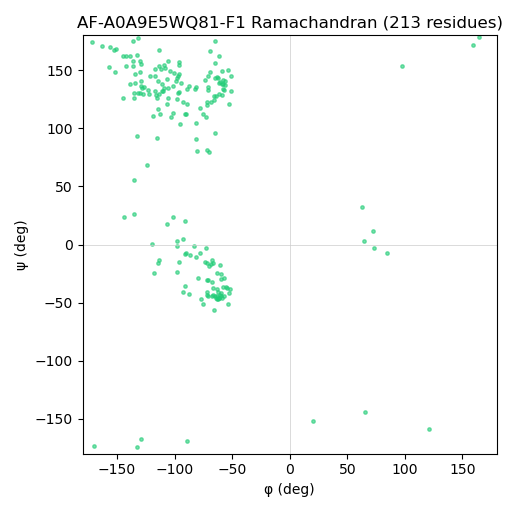? 10.316 -3.934 -11.128 1.00 96.00 84 VAL A C 1
ATOM 682 O O . VAL A 1 84 ? 10.886 -4.518 -10.212 1.00 96.00 84 VAL A O 1
ATOM 685 N N . LEU A 1 85 ? 9.192 -4.366 -11.691 1.00 97.06 85 LEU A N 1
ATOM 686 C CA . LEU A 1 85 ? 8.528 -5.619 -11.360 1.00 97.06 85 LEU A CA 1
ATOM 687 C C . LEU A 1 85 ? 8.607 -6.562 -12.565 1.00 97.06 85 LEU A C 1
ATOM 689 O O . LEU A 1 85 ? 7.983 -6.318 -13.599 1.00 97.06 85 LEU A O 1
ATOM 693 N N . ASP A 1 86 ? 9.354 -7.652 -12.426 1.00 97.56 86 ASP A N 1
ATOM 694 C CA . ASP A 1 86 ? 9.469 -8.707 -13.434 1.00 97.56 86 ASP A CA 1
ATOM 695 C C . ASP A 1 86 ? 9.208 -10.088 -12.807 1.00 97.56 86 ASP A C 1
ATOM 697 O O . ASP A 1 86 ? 8.614 -10.182 -11.730 1.00 97.56 86 ASP A O 1
ATOM 701 N N . ASN A 1 87 ? 9.525 -11.183 -13.506 1.00 97.44 87 ASN A N 1
ATOM 702 C CA . ASN A 1 87 ? 9.200 -12.527 -13.018 1.00 97.44 87 ASN A CA 1
ATOM 703 C C . ASN A 1 87 ? 10.069 -13.005 -11.838 1.00 97.44 87 ASN A C 1
ATOM 705 O O . ASN A 1 87 ? 9.842 -14.100 -11.314 1.00 97.44 87 ASN A O 1
ATOM 709 N N . ARG A 1 88 ? 11.063 -12.216 -11.408 1.00 96.81 88 ARG A N 1
ATOM 710 C CA . ARG A 1 88 ? 11.985 -12.610 -10.343 1.00 96.81 88 ARG A CA 1
ATOM 711 C C . ARG A 1 88 ? 11.374 -12.378 -8.955 1.00 96.81 88 ARG A C 1
ATOM 713 O O . ARG A 1 88 ? 10.808 -11.304 -8.722 1.00 96.81 88 ARG A O 1
ATOM 720 N N . PRO A 1 89 ? 11.500 -13.334 -8.012 1.00 94.44 89 PRO A N 1
ATOM 721 C CA . PRO A 1 89 ? 10.917 -13.222 -6.673 1.00 94.44 89 PRO A CA 1
ATOM 722 C C . PRO A 1 89 ? 11.328 -11.960 -5.910 1.00 94.44 89 PRO A C 1
ATOM 724 O O . PRO A 1 89 ? 10.492 -11.369 -5.234 1.00 94.44 89 PRO A O 1
ATOM 727 N N . GLU A 1 90 ? 12.575 -11.509 -6.056 1.00 93.12 90 GLU A N 1
ATOM 728 C CA . GLU A 1 90 ? 13.092 -10.320 -5.373 1.00 93.12 90 GLU A CA 1
ATOM 729 C C . GLU A 1 90 ? 12.443 -9.006 -5.833 1.00 93.12 90 GLU A C 1
ATOM 731 O O . GLU A 1 90 ? 12.562 -7.993 -5.150 1.00 93.12 90 GLU A O 1
ATOM 736 N N . THR A 1 91 ? 11.755 -9.007 -6.980 1.00 94.69 91 THR A N 1
ATOM 737 C CA . THR A 1 91 ? 11.054 -7.819 -7.487 1.00 94.69 91 THR A CA 1
ATOM 738 C C . THR A 1 91 ? 9.603 -7.736 -7.026 1.00 94.69 91 THR A C 1
ATOM 740 O O . THR A 1 91 ? 8.960 -6.709 -7.245 1.00 94.69 91 THR A O 1
ATOM 743 N N . ARG A 1 92 ? 9.072 -8.786 -6.385 1.00 95.38 92 ARG A N 1
ATOM 744 C CA . ARG A 1 92 ? 7.686 -8.807 -5.906 1.00 95.38 92 ARG A CA 1
ATOM 745 C C . ARG A 1 92 ? 7.453 -7.721 -4.868 1.00 95.38 92 ARG A C 1
ATOM 747 O O . ARG A 1 92 ? 8.294 -7.457 -4.013 1.00 95.38 92 ARG A O 1
ATOM 754 N N . ILE A 1 93 ? 6.266 -7.133 -4.918 1.00 94.06 93 ILE A N 1
ATOM 755 C CA . ILE A 1 93 ? 5.849 -6.112 -3.959 1.00 94.06 93 ILE A CA 1
ATOM 756 C C . ILE A 1 93 ? 4.846 -6.750 -3.011 1.00 94.06 93 ILE A C 1
ATOM 758 O O . ILE A 1 93 ? 3.836 -7.296 -3.451 1.00 94.06 93 ILE A O 1
ATOM 762 N N . THR A 1 94 ? 5.099 -6.645 -1.713 1.00 93.56 94 THR A N 1
ATOM 763 C CA . THR A 1 94 ? 4.145 -7.041 -0.676 1.00 93.56 94 THR A CA 1
ATOM 764 C C . THR A 1 94 ? 3.748 -5.834 0.153 1.00 93.56 94 THR A C 1
ATOM 766 O O . THR A 1 94 ? 4.513 -4.880 0.309 1.00 93.56 94 THR A O 1
ATOM 769 N N . GLY A 1 95 ? 2.536 -5.861 0.688 1.00 91.12 95 GLY A N 1
ATOM 770 C CA . GLY A 1 95 ? 2.054 -4.795 1.546 1.00 91.12 95 GLY A CA 1
ATOM 771 C C . GLY A 1 95 ? 0.749 -5.151 2.229 1.00 91.12 95 GLY A C 1
ATOM 772 O O . GLY A 1 95 ? 0.256 -6.278 2.151 1.00 91.12 95 GLY A O 1
ATOM 773 N N . ARG A 1 96 ? 0.198 -4.161 2.923 1.00 92.88 96 ARG A N 1
ATOM 774 C CA . ARG A 1 96 ? -1.079 -4.260 3.619 1.00 92.88 96 ARG A CA 1
ATOM 775 C C . ARG A 1 96 ? -1.848 -2.954 3.486 1.00 92.88 96 ARG A C 1
ATOM 777 O O . ARG A 1 96 ? -1.234 -1.899 3.348 1.00 92.88 96 ARG A O 1
ATOM 784 N N . PHE A 1 97 ? -3.167 -3.026 3.563 1.00 92.81 97 PHE A N 1
ATOM 785 C CA . PHE A 1 97 ? -4.047 -1.864 3.656 1.00 92.81 97 PHE A CA 1
ATOM 786 C C . PHE A 1 97 ? -5.242 -2.183 4.549 1.00 92.81 97 PHE A C 1
ATOM 788 O O . PHE A 1 97 ? -5.567 -3.345 4.796 1.00 92.81 97 PHE A O 1
ATOM 795 N N . TRP A 1 98 ? -5.910 -1.139 5.021 1.00 92.38 98 TRP A N 1
ATOM 796 C CA . TRP A 1 98 ? -7.136 -1.274 5.795 1.00 92.38 98 TRP A CA 1
ATOM 797 C C . TRP A 1 98 ? -8.358 -1.164 4.897 1.00 92.38 98 TRP A C 1
ATOM 799 O O . TRP A 1 98 ? -8.426 -0.297 4.023 1.00 92.38 98 TRP A O 1
ATOM 809 N N . ILE A 1 99 ? -9.354 -2.006 5.153 1.00 93.44 99 ILE A N 1
ATOM 810 C CA . ILE A 1 99 ? -10.688 -1.822 4.598 1.00 93.44 99 ILE A CA 1
ATOM 811 C C . ILE A 1 99 ? -11.275 -0.541 5.197 1.00 93.44 99 ILE A C 1
ATOM 813 O O . ILE A 1 99 ? -11.337 -0.410 6.427 1.00 93.44 99 ILE A O 1
ATOM 817 N N . PRO A 1 100 ? -11.692 0.417 4.356 1.00 90.31 100 PRO A N 1
ATOM 818 C CA . PRO A 1 100 ? -12.165 1.697 4.842 1.00 90.31 100 PRO A CA 1
ATOM 819 C C . PRO A 1 100 ? -13.454 1.582 5.658 1.00 90.31 100 PRO A C 1
ATOM 821 O O . PRO A 1 100 ? -14.264 0.671 5.472 1.00 90.31 100 PRO A O 1
ATOM 824 N N . ALA A 1 101 ? -13.676 2.573 6.523 1.00 88.25 101 ALA A N 1
ATOM 825 C CA . ALA A 1 101 ? -14.906 2.667 7.291 1.00 88.25 101 ALA A CA 1
ATOM 826 C C . ALA A 1 101 ? -16.141 2.717 6.377 1.00 88.25 101 ALA A C 1
ATOM 828 O O . ALA A 1 101 ? -16.179 3.469 5.399 1.00 88.25 101 ALA A O 1
ATOM 829 N N . GLY A 1 102 ? -17.145 1.903 6.711 1.00 89.94 102 GLY A N 1
ATOM 830 C CA . GLY A 1 102 ? -18.411 1.808 5.978 1.00 89.94 102 GLY A CA 1
ATOM 831 C C . GLY A 1 102 ? -18.406 0.880 4.758 1.00 89.94 102 GLY A C 1
ATOM 832 O O . GLY A 1 102 ? -19.481 0.630 4.220 1.00 89.94 102 GLY A O 1
ATOM 833 N N . ALA A 1 103 ? -17.254 0.343 4.341 1.00 93.50 103 ALA A N 1
ATOM 834 C CA . ALA A 1 103 ? -17.207 -0.678 3.295 1.00 93.50 103 ALA A CA 1
ATOM 835 C C . ALA A 1 103 ? -17.704 -2.033 3.814 1.00 93.50 103 ALA A C 1
ATOM 837 O O . ALA A 1 103 ? -17.413 -2.423 4.950 1.00 93.50 103 ALA A O 1
ATOM 838 N N . ARG A 1 104 ? -18.435 -2.749 2.958 1.00 96.00 104 ARG A N 1
ATOM 839 C CA . ARG A 1 104 ? -18.945 -4.107 3.212 1.00 96.00 104 ARG A CA 1
ATOM 840 C C . ARG A 1 104 ? -18.385 -5.118 2.220 1.00 96.00 104 ARG A C 1
ATOM 842 O O . ARG A 1 104 ? -18.289 -6.299 2.548 1.00 96.00 104 ARG A O 1
ATOM 849 N N . GLU A 1 105 ? -17.972 -4.652 1.044 1.00 96.94 105 GLU A N 1
ATOM 850 C CA . GLU A 1 105 ? -17.382 -5.485 0.001 1.00 96.94 105 GLU A CA 1
ATOM 851 C C . GLU A 1 105 ? -16.034 -4.929 -0.447 1.00 96.94 105 GLU A C 1
ATOM 853 O O . GLU A 1 105 ? -15.889 -3.741 -0.740 1.00 96.94 105 GLU A O 1
ATOM 858 N N . PHE A 1 106 ? -15.055 -5.813 -0.586 1.00 97.56 106 PHE A N 1
ATOM 859 C CA . PHE A 1 106 ? -13.802 -5.535 -1.265 1.00 97.56 106 PHE A CA 1
ATOM 860 C C . PHE A 1 106 ? -13.884 -6.027 -2.710 1.00 97.56 106 PHE A C 1
ATOM 862 O O . PHE A 1 106 ? -14.296 -7.153 -2.968 1.00 97.56 106 PHE A O 1
ATOM 869 N N . ARG A 1 107 ? -13.501 -5.172 -3.662 1.00 97.69 107 ARG A N 1
ATOM 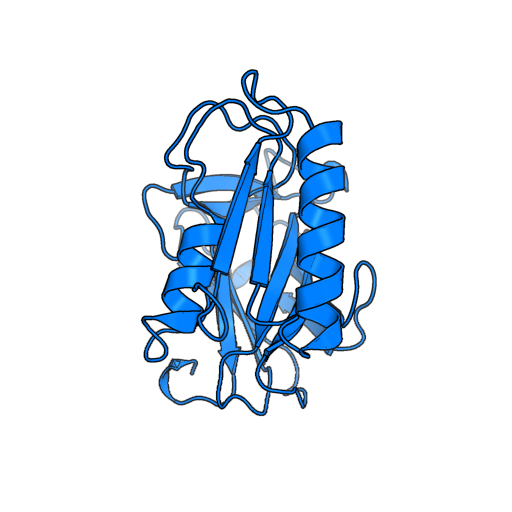870 C CA . ARG A 1 107 ? -13.648 -5.422 -5.111 1.00 97.69 107 ARG A CA 1
ATOM 871 C C . ARG A 1 107 ? -12.315 -5.418 -5.860 1.00 97.69 107 ARG A C 1
ATOM 873 O O . ARG A 1 107 ? -12.277 -5.596 -7.079 1.00 97.69 107 ARG A O 1
ATOM 880 N N . GLY A 1 108 ? -11.216 -5.201 -5.142 1.00 97.06 108 GLY A N 1
ATOM 881 C CA . GLY A 1 108 ? -9.864 -5.167 -5.687 1.00 97.06 108 GLY A CA 1
ATOM 882 C C . GLY A 1 108 ? -9.157 -3.839 -5.442 1.00 97.06 108 GLY A C 1
ATOM 883 O O . GLY A 1 108 ? -9.492 -3.069 -4.543 1.00 9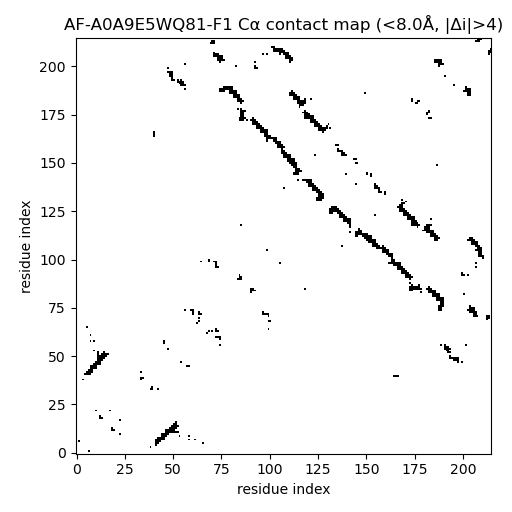7.06 108 GLY A O 1
ATOM 884 N N . LEU A 1 109 ? -8.145 -3.561 -6.252 1.00 96.31 109 LEU A N 1
ATOM 885 C CA . LEU A 1 109 ? -7.202 -2.480 -5.993 1.00 96.31 109 LEU A CA 1
ATOM 886 C C . LEU A 1 109 ? -6.891 -1.742 -7.296 1.00 96.31 109 LEU A C 1
ATOM 888 O O . LEU A 1 109 ? -6.732 -2.355 -8.349 1.00 96.31 109 LEU A O 1
ATOM 892 N N . ALA A 1 110 ? -6.822 -0.416 -7.258 1.00 96.44 110 ALA A N 1
ATOM 893 C CA . ALA A 1 110 ? -6.215 0.345 -8.342 1.00 96.44 110 ALA A CA 1
ATOM 894 C C . ALA A 1 110 ? -4.724 0.505 -8.062 1.00 96.44 110 ALA A C 1
ATOM 896 O O . ALA A 1 110 ? -4.351 0.865 -6.952 1.00 96.44 110 ALA A O 1
ATOM 897 N N . LEU A 1 111 ? -3.898 0.264 -9.072 1.00 96.44 111 LEU A N 1
ATOM 898 C CA . LEU A 1 111 ? -2.446 0.382 -9.042 1.00 96.44 111 LEU A CA 1
ATOM 899 C C . LEU A 1 111 ? -2.005 1.445 -10.022 1.00 96.44 111 LEU A C 1
ATOM 901 O O . LEU A 1 111 ? -2.576 1.553 -11.108 1.00 96.44 111 LEU A O 1
ATOM 905 N N . ARG A 1 112 ? -0.953 2.178 -9.681 1.00 95.75 112 ARG A N 1
ATOM 906 C CA . ARG A 1 112 ? -0.287 3.043 -10.644 1.00 95.75 112 ARG A CA 1
ATOM 907 C C . ARG A 1 112 ? 0.829 2.259 -11.322 1.00 95.75 112 ARG A C 1
ATOM 909 O O . ARG A 1 112 ? 1.791 1.870 -10.663 1.00 95.75 112 ARG A O 1
ATOM 916 N N . VAL A 1 113 ? 0.675 1.975 -12.615 1.00 97.25 113 VAL A N 1
ATOM 917 C CA . VAL A 1 113 ? 1.535 1.017 -13.328 1.00 97.25 113 VAL A CA 1
ATOM 918 C C . VAL A 1 113 ? 1.655 1.348 -14.817 1.00 97.25 113 VAL A C 1
ATOM 920 O O . VAL A 1 113 ? 0.719 1.856 -15.432 1.00 97.25 113 VAL A O 1
ATOM 923 N N . SER A 1 114 ? 2.810 1.029 -15.393 1.00 97.56 114 SER A N 1
ATOM 924 C CA . SER A 1 114 ? 3.073 0.979 -16.833 1.00 97.56 114 SER A CA 1
ATOM 925 C C . SER A 1 114 ? 3.884 -0.285 -17.159 1.00 97.56 114 SER A C 1
ATOM 927 O O . SER A 1 114 ? 4.248 -1.039 -16.251 1.00 97.56 114 SER A O 1
ATOM 929 N N . ARG A 1 115 ? 4.144 -0.571 -18.438 1.00 97.50 115 ARG A N 1
ATOM 930 C CA . ARG A 1 115 ? 4.919 -1.747 -18.866 1.00 97.50 115 ARG A CA 1
ATOM 931 C C . ARG A 1 115 ? 5.965 -1.426 -19.924 1.00 97.50 115 ARG A C 1
ATOM 933 O O . ARG A 1 115 ? 5.708 -0.672 -20.845 1.00 97.50 115 ARG A O 1
ATOM 940 N N . VAL A 1 116 ? 7.086 -2.119 -19.892 1.00 97.31 116 VAL A N 1
ATOM 941 C CA . VAL A 1 116 ? 8.048 -2.164 -20.995 1.00 97.31 116 VAL A CA 1
ATOM 942 C C . VAL A 1 116 ? 7.914 -3.520 -21.679 1.00 97.31 116 VAL A C 1
ATOM 944 O O . VAL A 1 116 ? 7.795 -4.537 -20.999 1.00 97.31 116 VAL A O 1
ATOM 947 N N . GLY A 1 117 ? 7.876 -3.531 -23.013 1.00 95.94 117 GLY A N 1
ATOM 948 C CA . GLY A 1 117 ? 7.720 -4.760 -23.795 1.00 95.94 117 GLY A CA 1
ATOM 949 C C . GLY A 1 117 ? 6.367 -5.443 -23.588 1.00 95.94 117 GLY A C 1
ATOM 950 O O . GLY A 1 117 ? 5.331 -4.783 -23.462 1.00 95.94 117 GLY A O 1
ATOM 951 N N . ARG A 1 118 ? 6.360 -6.774 -23.602 1.00 96.56 118 ARG A N 1
ATOM 952 C CA . ARG A 1 118 ? 5.190 -7.653 -23.464 1.00 96.56 118 ARG A CA 1
ATOM 953 C C . ARG A 1 118 ? 5.401 -8.625 -22.289 1.00 96.56 118 ARG A C 1
ATOM 955 O O . ARG A 1 118 ? 5.551 -9.825 -22.519 1.00 96.56 118 ARG A O 1
ATOM 962 N N . PRO A 1 119 ? 5.412 -8.133 -21.034 1.00 97.69 119 PRO A N 1
ATOM 963 C CA . PRO A 1 119 ? 5.476 -9.008 -19.869 1.00 97.69 119 PRO A CA 1
ATOM 964 C C . PRO A 1 119 ? 4.255 -9.931 -19.816 1.00 97.69 119 PRO A C 1
ATOM 966 O O . PRO A 1 119 ? 3.224 -9.661 -20.433 1.00 97.69 119 PRO A O 1
ATOM 969 N N . GLY A 1 120 ? 4.355 -11.012 -19.044 1.00 98.19 120 GLY A N 1
ATOM 970 C CA . GLY A 1 120 ? 3.192 -11.820 -18.686 1.00 98.19 120 GLY A CA 1
ATOM 971 C C . GLY A 1 120 ? 2.199 -11.030 -17.821 1.00 98.19 120 GLY A C 1
ATOM 972 O O . GLY A 1 120 ? 2.491 -9.906 -17.424 1.00 98.19 120 GLY A O 1
ATOM 973 N N . PRO A 1 121 ? 1.028 -11.601 -17.490 1.00 98.25 121 PRO A N 1
ATOM 974 C CA . PRO A 1 121 ? 0.007 -10.901 -16.714 1.00 98.25 121 PRO A CA 1
ATOM 975 C C . PRO A 1 121 ? 0.535 -10.379 -15.374 1.00 98.25 121 PRO A C 1
ATOM 977 O O . PRO A 1 121 ? 1.268 -11.082 -14.675 1.00 98.25 121 PRO A O 1
ATOM 980 N N . LEU A 1 122 ? 0.099 -9.182 -14.982 1.00 98.25 122 LEU A N 1
ATOM 981 C CA . LEU A 1 122 ? 0.288 -8.670 -13.628 1.00 98.25 122 LEU A CA 1
ATOM 982 C C . LEU A 1 122 ? -0.646 -9.442 -12.696 1.00 98.25 122 LEU A C 1
ATOM 984 O O . LEU A 1 122 ? -1.861 -9.455 -12.905 1.00 98.25 122 LEU A O 1
ATOM 988 N N . GLN A 1 123 ? -0.092 -10.088 -11.681 1.00 98.25 123 GLN A N 1
ATOM 989 C CA . GLN A 1 123 ? -0.820 -10.937 -10.747 1.00 98.25 123 GLN A CA 1
ATOM 990 C C . GLN A 1 123 ? -0.883 -10.255 -9.388 1.00 98.25 123 GLN A C 1
ATOM 992 O O . GLN A 1 123 ? 0.131 -9.754 -8.904 1.00 98.25 123 GLN A O 1
ATOM 997 N N . VAL A 1 124 ? -2.063 -10.251 -8.772 1.00 98.12 124 VAL A N 1
ATOM 998 C CA . VAL A 1 124 ? -2.261 -9.717 -7.424 1.00 98.12 124 VAL A CA 1
ATOM 999 C C . VAL A 1 124 ? -3.012 -10.729 -6.577 1.00 98.12 124 VAL A C 1
ATOM 1001 O O . VAL A 1 124 ? -4.040 -11.262 -6.993 1.00 98.12 124 VAL A O 1
ATOM 1004 N N . ARG A 1 125 ? -2.488 -10.999 -5.386 1.00 98.06 125 ARG A N 1
ATOM 1005 C CA . ARG A 1 125 ? -3.082 -11.893 -4.387 1.00 98.06 125 ARG A CA 1
ATOM 1006 C C . ARG A 1 125 ? -3.483 -11.070 -3.175 1.00 98.06 125 ARG A C 1
ATOM 1008 O O . ARG A 1 125 ? -2.734 -10.175 -2.801 1.00 98.06 125 ARG A O 1
ATOM 1015 N N . PHE A 1 126 ? -4.631 -11.377 -2.578 1.00 98.25 126 PHE A N 1
ATOM 1016 C CA . PHE A 1 126 ? -5.155 -10.708 -1.389 1.00 98.25 126 PHE A CA 1
ATOM 1017 C C . PHE A 1 126 ? -5.495 -11.732 -0.309 1.00 98.25 126 PHE A C 1
ATOM 1019 O O . PHE A 1 126 ? -6.246 -12.670 -0.579 1.00 98.25 126 PHE A O 1
ATOM 1026 N N . GLY A 1 127 ? -5.012 -11.530 0.915 1.00 97.56 127 GLY A N 1
ATOM 1027 C CA . GLY A 1 127 ? -5.212 -12.472 2.016 1.00 97.56 127 GLY A CA 1
ATOM 1028 C C . GLY A 1 127 ? -5.441 -11.818 3.372 1.00 97.56 127 GLY A C 1
ATOM 1029 O O . GLY A 1 127 ? -5.121 -10.649 3.594 1.00 97.56 127 GLY A O 1
ATOM 1030 N N . SER A 1 128 ? -5.982 -12.597 4.308 1.00 95.31 128 SER A N 1
ATOM 1031 C CA . SER A 1 128 ? -6.175 -12.193 5.710 1.00 95.31 128 SER A CA 1
ATOM 1032 C C . SER A 1 128 ? -4.861 -12.080 6.495 1.00 95.31 128 SER A C 1
ATOM 1034 O O . SER A 1 128 ? -4.804 -11.421 7.533 1.00 95.31 128 SER A O 1
ATOM 1036 N N . ARG A 1 129 ? -3.788 -12.695 5.993 1.00 94.44 129 ARG A N 1
ATOM 1037 C CA . ARG A 1 129 ? -2.427 -12.673 6.546 1.00 94.44 129 ARG A CA 1
ATOM 1038 C C . ARG A 1 129 ? -1.392 -12.827 5.421 1.00 94.44 129 ARG A C 1
ATOM 1040 O O . ARG A 1 129 ? -1.793 -13.192 4.310 1.00 94.44 129 ARG A O 1
ATOM 1047 N N . PRO A 1 130 ? -0.090 -12.602 5.684 1.00 92.62 130 PRO A N 1
ATOM 1048 C CA . PRO A 1 130 ? 0.954 -12.851 4.694 1.00 92.62 130 PRO A CA 1
ATOM 1049 C C . PRO A 1 130 ? 0.850 -14.259 4.086 1.00 92.62 130 PRO A C 1
ATOM 1051 O O . PRO A 1 130 ? 0.444 -15.210 4.761 1.00 92.62 130 PRO A O 1
ATOM 1054 N N . ASP A 1 131 ? 1.178 -14.362 2.798 1.00 90.94 131 ASP A N 1
ATOM 1055 C CA . ASP A 1 131 ? 1.212 -15.595 1.993 1.00 90.94 131 ASP A CA 1
ATOM 1056 C C . ASP A 1 131 ? -0.129 -16.318 1.770 1.00 90.94 131 ASP A C 1
ATOM 1058 O O . ASP A 1 131 ? -0.172 -17.367 1.117 1.00 90.94 131 ASP A O 1
ATOM 1062 N N . ARG A 1 132 ? -1.243 -15.758 2.255 1.00 94.81 132 ARG A N 1
ATOM 1063 C CA . ARG A 1 132 ? -2.601 -16.241 1.966 1.00 94.81 132 ARG A CA 1
ATOM 1064 C C . ARG A 1 132 ? -3.243 -15.458 0.827 1.00 94.81 132 ARG A C 1
ATOM 1066 O O . ARG A 1 132 ? -2.872 -14.327 0.535 1.00 94.81 132 ARG A O 1
ATOM 1073 N N . ASP A 1 133 ? -4.217 -16.088 0.184 1.00 95.81 133 ASP A N 1
ATOM 1074 C CA . ASP A 1 133 ? -5.027 -15.513 -0.893 1.00 95.81 133 ASP A CA 1
ATOM 1075 C C . ASP A 1 133 ? -6.526 -15.810 -0.729 1.00 95.81 133 ASP A C 1
ATOM 1077 O O . ASP A 1 133 ? -7.287 -15.848 -1.693 1.00 95.81 133 ASP A O 1
ATOM 1081 N N . ASP A 1 134 ? -6.940 -16.012 0.520 1.00 96.25 134 ASP A N 1
ATOM 1082 C CA . ASP A 1 134 ? -8.301 -16.334 0.947 1.00 96.25 134 ASP A CA 1
ATOM 1083 C C . ASP A 1 134 ? -9.309 -15.194 0.732 1.00 96.25 134 ASP A C 1
ATOM 1085 O O . ASP A 1 134 ? -10.515 -15.422 0.801 1.00 96.25 134 ASP A O 1
ATOM 1089 N N . ILE A 1 135 ? -8.836 -13.975 0.453 1.00 97.19 135 ILE A N 1
ATOM 1090 C CA . ILE A 1 135 ? -9.691 -12.839 0.083 1.00 97.19 135 ILE A CA 1
ATOM 1091 C C . ILE A 1 135 ? -9.875 -12.775 -1.435 1.00 97.19 135 ILE A C 1
ATOM 1093 O O . ILE A 1 135 ? -10.955 -12.420 -1.899 1.00 97.19 135 ILE A O 1
ATOM 1097 N N . GLY A 1 136 ? -8.853 -13.127 -2.218 1.00 97.44 136 GLY A N 1
ATOM 1098 C CA . GLY A 1 136 ? -8.998 -13.266 -3.663 1.00 97.44 136 GLY A CA 1
ATOM 1099 C C . GLY A 1 136 ? -7.697 -13.180 -4.453 1.00 97.44 136 GLY A C 1
ATOM 1100 O O . GLY A 1 136 ? -6.631 -12.822 -3.948 1.00 97.44 136 GLY A O 1
ATOM 1101 N N . ARG A 1 137 ? -7.806 -13.477 -5.751 1.00 97.94 137 ARG A N 1
ATOM 1102 C CA . ARG A 1 137 ? -6.734 -13.319 -6.740 1.00 97.94 137 ARG A CA 1
ATOM 1103 C C . ARG A 1 137 ? -7.248 -12.538 -7.941 1.00 97.94 137 ARG A C 1
ATOM 1105 O O . ARG A 1 137 ? -8.366 -12.761 -8.391 1.00 97.94 137 ARG A O 1
ATOM 1112 N N . ALA A 1 138 ? -6.411 -11.661 -8.476 1.00 97.62 138 ALA A N 1
ATOM 1113 C CA . ALA A 1 138 ? -6.690 -10.887 -9.674 1.00 97.62 138 ALA A CA 1
ATOM 1114 C C . ALA A 1 138 ? -5.528 -10.995 -10.659 1.00 97.62 138 ALA A C 1
ATOM 1116 O O . ALA A 1 138 ? -4.360 -11.069 -10.271 1.00 97.62 138 ALA A O 1
ATOM 1117 N N . THR A 1 139 ? -5.849 -10.932 -11.946 1.00 97.81 139 THR A N 1
ATOM 1118 C CA . THR A 1 139 ? -4.856 -10.811 -13.014 1.00 97.81 139 THR A CA 1
ATOM 1119 C C . THR A 1 139 ? -5.220 -9.659 -13.935 1.00 97.81 139 THR A C 1
ATOM 1121 O O . THR A 1 139 ? -6.378 -9.524 -14.335 1.00 97.81 139 THR A O 1
ATOM 1124 N N . LEU A 1 140 ? -4.235 -8.852 -14.318 1.00 97.62 140 LEU A N 1
ATOM 1125 C CA . LEU A 1 140 ? -4.379 -7.807 -15.321 1.00 97.62 140 LEU A CA 1
ATOM 1126 C C . LEU A 1 140 ? -3.522 -8.157 -16.536 1.00 97.62 140 LEU A C 1
ATOM 1128 O O . LEU A 1 140 ? -2.298 -8.241 -16.452 1.00 97.62 140 LEU A O 1
ATOM 1132 N N . ALA A 1 141 ? -4.193 -8.363 -17.667 1.00 97.69 141 ALA A N 1
ATOM 1133 C CA . ALA A 1 141 ? -3.540 -8.648 -18.936 1.00 97.69 141 ALA A CA 1
ATOM 1134 C C . ALA A 1 141 ? -2.631 -7.470 -19.355 1.00 97.69 141 ALA A C 1
ATOM 1136 O O . ALA A 1 141 ? -3.035 -6.311 -19.185 1.00 97.69 141 ALA A O 1
ATOM 1137 N N . PRO A 1 142 ? -1.424 -7.727 -19.891 1.00 97.00 142 PRO A N 1
ATOM 1138 C CA . PRO A 1 142 ? -0.455 -6.683 -20.230 1.00 97.00 142 PRO A CA 1
ATOM 1139 C C . PRO A 1 142 ? -1.001 -5.679 -21.256 1.00 97.00 142 PRO A C 1
ATOM 1141 O O . PRO A 1 142 ? -0.674 -4.497 -21.190 1.00 97.00 142 PRO A O 1
ATOM 1144 N N . GLU A 1 143 ? -1.906 -6.088 -22.145 1.00 96.50 143 GLU A N 1
ATOM 1145 C CA . GLU A 1 143 ? -2.551 -5.225 -23.145 1.00 96.50 143 GLU A CA 1
ATOM 1146 C C . GLU A 1 143 ? -3.404 -4.122 -22.505 1.00 96.50 143 GLU A C 1
ATOM 1148 O O . GLU A 1 143 ? -3.595 -3.064 -23.099 1.00 96.50 143 GLU A O 1
ATOM 1153 N N . LYS A 1 144 ? -3.882 -4.341 -21.273 1.00 96.44 144 LYS A N 1
ATOM 1154 C CA . LYS A 1 144 ? -4.636 -3.349 -20.491 1.00 96.44 144 LYS A CA 1
ATOM 1155 C C . LYS A 1 144 ? -3.729 -2.356 -19.755 1.00 96.44 144 LYS A C 1
ATOM 1157 O O . LYS A 1 144 ? -4.241 -1.470 -19.073 1.00 96.44 144 LYS A O 1
ATOM 1162 N N . VAL A 1 145 ? -2.406 -2.499 -19.868 1.00 96.81 145 VAL A N 1
ATOM 1163 C CA . VAL A 1 145 ? -1.399 -1.624 -19.256 1.00 96.81 145 VAL A CA 1
ATOM 1164 C C . VAL A 1 145 ? -0.685 -0.823 -20.347 1.00 96.81 145 VAL A C 1
ATOM 1166 O O . VAL A 1 145 ? -0.259 -1.364 -21.370 1.00 96.81 145 VAL A O 1
ATOM 1169 N N . SER A 1 146 ? -0.569 0.485 -20.131 1.00 94.94 146 SER A N 1
ATOM 1170 C CA . SER A 1 146 ? 0.111 1.443 -21.008 1.00 94.94 146 SER A CA 1
ATOM 1171 C C . SER A 1 146 ? 1.624 1.217 -21.011 1.00 94.94 146 SER A C 1
ATOM 1173 O O . SER A 1 146 ? 2.205 0.833 -19.999 1.00 94.94 146 SER A O 1
ATOM 1175 N N . THR A 1 147 ? 2.294 1.499 -22.131 1.00 92.44 147 THR A N 1
ATOM 1176 C CA . THR A 1 147 ? 3.740 1.261 -22.246 1.00 92.44 147 THR A CA 1
ATOM 1177 C C . THR A 1 147 ? 4.619 2.332 -21.597 1.00 92.44 147 THR A C 1
ATOM 1179 O O . THR A 1 147 ? 5.710 2.034 -21.150 1.00 92.44 147 THR A O 1
ATOM 1182 N N . ASN A 1 148 ? 4.171 3.588 -21.517 1.00 78.31 148 ASN A N 1
ATOM 1183 C CA . ASN A 1 148 ? 5.034 4.704 -21.086 1.00 78.31 148 ASN A CA 1
ATOM 1184 C C . ASN A 1 148 ? 4.293 5.760 -20.250 1.00 78.31 148 ASN A C 1
ATOM 1186 O O . ASN A 1 148 ? 4.665 6.932 -20.244 1.00 78.31 148 ASN A O 1
ATOM 1190 N N . ARG A 1 149 ? 3.186 5.389 -19.599 1.00 87.31 149 ARG A N 1
ATOM 1191 C CA . ARG A 1 149 ? 2.376 6.325 -18.804 1.00 87.31 149 ARG A CA 1
ATOM 1192 C C . ARG A 1 149 ? 2.006 5.701 -17.474 1.00 87.31 149 ARG A C 1
ATOM 1194 O O . ARG A 1 149 ? 1.427 4.61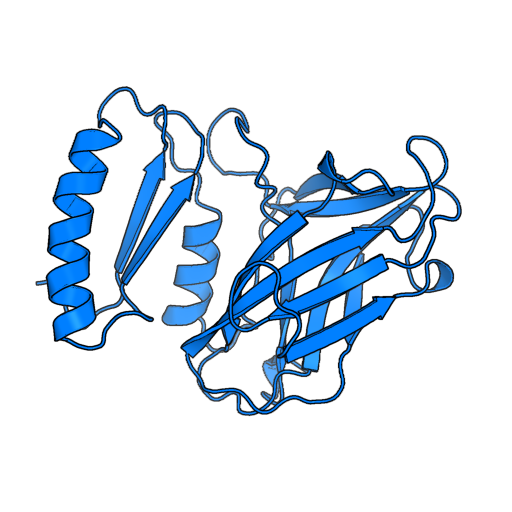8 -17.474 1.00 87.31 149 ARG A O 1
ATOM 1201 N N . ASP A 1 150 ? 2.309 6.391 -16.377 1.00 88.69 150 ASP A N 1
ATOM 1202 C CA . ASP A 1 150 ? 1.946 5.996 -15.017 1.00 88.69 150 ASP A CA 1
ATOM 1203 C C . ASP A 1 150 ? 0.435 6.175 -14.786 1.00 88.69 150 ASP A C 1
ATOM 1205 O O . ASP A 1 150 ? -0.046 7.166 -14.229 1.00 88.69 150 ASP A O 1
ATOM 1209 N N . GLU A 1 151 ? -0.341 5.199 -15.245 1.00 93.69 151 GLU A N 1
ATOM 1210 C CA . GLU A 1 151 ? -1.799 5.247 -15.210 1.00 93.69 151 GLU A CA 1
ATOM 1211 C C . GLU A 1 151 ? -2.364 4.370 -14.097 1.00 93.69 151 GLU A C 1
ATOM 1213 O O . GLU A 1 151 ? -1.807 3.334 -13.730 1.00 93.69 151 GLU A O 1
ATOM 1218 N N . TRP A 1 152 ? -3.516 4.785 -13.571 1.00 95.31 152 TRP A N 1
ATOM 1219 C CA . TRP A 1 152 ? -4.286 3.962 -12.652 1.00 95.31 152 TRP A CA 1
ATOM 1220 C C . TRP A 1 152 ? -4.935 2.801 -13.406 1.00 95.31 152 TRP A C 1
ATOM 1222 O O . TRP A 1 152 ? -5.763 3.005 -14.297 1.00 95.31 152 TRP A O 1
ATOM 1232 N N . ARG A 1 153 ? -4.605 1.573 -13.013 1.00 96.69 153 ARG A N 1
ATOM 1233 C CA . ARG A 1 153 ? -5.206 0.342 -13.525 1.00 96.69 153 ARG A CA 1
ATOM 1234 C C . ARG A 1 153 ? -5.815 -0.459 -12.395 1.00 96.69 153 ARG A C 1
ATOM 1236 O O . ARG A 1 153 ? -5.184 -0.696 -11.374 1.00 96.69 153 ARG A O 1
ATOM 1243 N N . VAL A 1 154 ? -7.068 -0.858 -12.582 1.00 96.31 154 VAL A N 1
ATOM 1244 C CA . VAL A 1 154 ? -7.807 -1.620 -11.578 1.00 96.31 154 VAL A CA 1
ATOM 1245 C C . VAL A 1 154 ? -7.574 -3.108 -11.802 1.00 96.31 154 VAL A C 1
ATOM 1247 O O . VAL A 1 154 ? -7.923 -3.638 -12.858 1.00 96.31 154 VAL A O 1
ATOM 1250 N N . VAL A 1 155 ? -7.027 -3.775 -10.790 1.00 96.44 155 VAL A N 1
ATOM 1251 C CA . VAL A 1 155 ? -7.054 -5.230 -10.642 1.00 96.44 155 VAL A CA 1
ATOM 1252 C C . VAL A 1 155 ? -8.313 -5.590 -9.857 1.00 96.44 155 VAL A C 1
ATOM 1254 O O . VAL A 1 155 ? -8.458 -5.211 -8.697 1.00 96.44 155 VAL A O 1
ATOM 1257 N N . ARG A 1 156 ? -9.269 -6.251 -10.516 1.00 96.62 156 ARG A N 1
ATOM 1258 C CA . ARG A 1 156 ? -10.556 -6.619 -9.911 1.00 96.62 156 ARG A CA 1
ATOM 1259 C C . ARG A 1 156 ? -10.530 -8.058 -9.422 1.00 96.62 156 ARG A C 1
ATOM 1261 O O . ARG A 1 156 ? -9.958 -8.915 -10.092 1.00 96.62 156 ARG A O 1
ATOM 1268 N N . ILE A 1 157 ? -11.184 -8.285 -8.293 1.00 97.44 157 ILE A N 1
ATOM 1269 C CA . ILE A 1 157 ? -11.584 -9.611 -7.823 1.00 97.44 157 ILE A CA 1
ATOM 1270 C C . ILE A 1 157 ? -13.110 -9.696 -7.831 1.00 97.44 157 ILE A C 1
ATOM 1272 O O . ILE A 1 157 ? -13.784 -8.665 -7.937 1.00 97.44 157 ILE A O 1
ATOM 1276 N N . GLU A 1 158 ? -13.644 -10.904 -7.682 1.00 96.12 158 GLU A N 1
ATOM 1277 C CA . GLU A 1 158 ? -15.051 -11.060 -7.318 1.00 96.12 158 GLU A CA 1
ATOM 1278 C C . GLU A 1 158 ? -15.327 -10.335 -5.990 1.00 96.12 158 GLU A C 1
ATOM 1280 O O . GLU A 1 158 ? -14.479 -10.398 -5.091 1.00 96.12 158 GLU A O 1
ATOM 1285 N N . PRO A 1 159 ? -16.458 -9.613 -5.854 1.00 96.88 159 PRO A N 1
ATOM 1286 C CA . PRO A 1 159 ? -16.793 -8.915 -4.620 1.00 96.88 159 PRO A CA 1
ATOM 1287 C C . PRO A 1 159 ? -16.734 -9.855 -3.415 1.00 96.88 159 PRO A C 1
ATOM 1289 O O . PRO A 1 159 ? -17.448 -10.854 -3.358 1.00 96.88 159 PRO A O 1
ATOM 1292 N N . GLN A 1 160 ? -15.884 -9.515 -2.449 1.00 97.25 160 GLN A N 1
ATOM 1293 C CA . GLN A 1 160 ? -15.658 -10.317 -1.254 1.00 97.25 160 GLN A CA 1
ATOM 1294 C C . GLN A 1 160 ? -16.152 -9.574 -0.018 1.00 97.25 160 GLN A C 1
ATOM 1296 O O . GLN A 1 160 ? -15.776 -8.423 0.214 1.00 97.25 160 GLN A O 1
ATOM 1301 N N . SER A 1 161 ? -16.957 -10.244 0.804 1.00 96.69 161 SER A N 1
ATOM 1302 C CA . SER A 1 161 ? -17.429 -9.697 2.078 1.00 96.69 161 SER A CA 1
ATOM 1303 C C . SER A 1 161 ? -16.259 -9.405 3.017 1.00 96.69 161 SER A C 1
ATOM 1305 O O . SER A 1 161 ? -15.422 -10.270 3.279 1.00 96.69 161 SER A O 1
ATOM 1307 N N . VAL A 1 162 ? -16.222 -8.192 3.562 1.00 94.88 162 VAL A N 1
ATOM 1308 C CA . VAL A 1 162 ? -15.166 -7.716 4.465 1.00 94.88 162 VAL A CA 1
ATOM 1309 C C . VAL A 1 162 ? -15.754 -6.908 5.614 1.00 94.88 162 VAL A C 1
ATOM 1311 O O . VAL A 1 162 ? -16.891 -6.439 5.560 1.00 94.88 162 VAL A O 1
ATOM 1314 N N . ARG A 1 163 ? -14.972 -6.734 6.681 1.00 92.56 163 ARG A N 1
ATOM 1315 C CA . ARG A 1 163 ? -15.339 -5.870 7.809 1.00 92.56 163 ARG A CA 1
ATOM 1316 C C . ARG A 1 163 ? -14.645 -4.518 7.675 1.00 92.56 163 ARG A C 1
ATOM 1318 O O . ARG A 1 163 ? -13.468 -4.447 7.334 1.00 92.56 163 ARG A O 1
ATOM 1325 N N . SER A 1 164 ? -15.355 -3.444 8.003 1.00 86.69 164 SER A N 1
ATOM 1326 C CA . SER A 1 164 ? -14.748 -2.125 8.212 1.00 86.69 164 SER A CA 1
ATOM 1327 C C . SER A 1 164 ? -13.577 -2.228 9.195 1.00 86.69 164 SER A C 1
ATOM 1329 O O . SER A 1 164 ? -13.726 -2.833 10.256 1.00 86.69 164 SER A O 1
ATOM 1331 N N . GLY A 1 165 ? -12.426 -1.641 8.860 1.00 84.62 165 GLY A N 1
ATOM 1332 C CA . GLY A 1 165 ? -11.225 -1.725 9.695 1.00 84.62 165 GLY A CA 1
ATOM 1333 C C . GLY A 1 165 ? -10.553 -3.102 9.684 1.00 84.62 165 GLY A C 1
ATOM 1334 O O . GLY A 1 165 ? -9.671 -3.347 10.495 1.00 84.62 165 GLY A O 1
ATOM 1335 N N . GLN A 1 166 ? -10.929 -4.010 8.780 1.00 91.38 166 GLN A N 1
ATOM 1336 C CA . GLN A 1 166 ? -10.181 -5.244 8.545 1.00 91.38 166 GLN A CA 1
ATOM 1337 C C . GLN A 1 166 ? -8.857 -4.934 7.842 1.00 91.38 166 GLN A C 1
ATOM 1339 O O . GLN A 1 166 ? -8.828 -4.183 6.867 1.00 91.38 166 GLN A O 1
ATOM 1344 N N . LEU A 1 167 ? -7.768 -5.544 8.303 1.00 92.94 167 LEU A N 1
ATOM 1345 C CA . LEU A 1 167 ? -6.481 -5.492 7.619 1.00 92.94 167 LEU A CA 1
ATOM 1346 C C . LEU A 1 167 ? -6.436 -6.539 6.497 1.00 92.94 167 LEU A C 1
ATOM 1348 O O . LEU A 1 167 ? -6.795 -7.697 6.713 1.00 92.94 167 LEU A O 1
ATOM 1352 N N . VAL A 1 168 ? -5.972 -6.138 5.315 1.00 95.75 168 VAL A N 1
ATOM 1353 C CA . VAL A 1 168 ? -5.804 -7.005 4.142 1.00 95.75 168 VAL A CA 1
ATOM 1354 C C . VAL A 1 168 ? -4.358 -6.956 3.678 1.00 95.75 168 VAL A C 1
ATOM 1356 O O . VAL A 1 168 ? -3.785 -5.878 3.532 1.00 95.75 168 VAL A O 1
ATOM 1359 N N . TRP A 1 169 ? -3.783 -8.127 3.429 1.00 96.44 169 TRP A N 1
ATOM 1360 C CA . TRP A 1 169 ? -2.443 -8.297 2.877 1.00 96.44 169 TRP A CA 1
ATOM 1361 C C . TRP A 1 169 ? -2.515 -8.487 1.375 1.00 96.44 169 TRP A C 1
ATOM 1363 O O . TRP A 1 169 ? -3.461 -9.098 0.878 1.00 96.44 169 TRP A O 1
ATOM 1373 N N . PHE A 1 170 ? -1.510 -7.996 0.657 1.00 96.62 170 PHE A N 1
ATOM 1374 C CA . PHE A 1 170 ? -1.391 -8.230 -0.771 1.00 96.62 170 PHE A CA 1
ATOM 1375 C C . PHE A 1 170 ? 0.033 -8.582 -1.202 1.00 96.62 170 PHE A C 1
ATOM 1377 O O . PHE A 1 170 ? 1.013 -8.160 -0.586 1.00 96.62 170 PHE A O 1
ATOM 1384 N N . GLU A 1 171 ? 0.125 -9.318 -2.306 1.00 96.88 171 GLU A N 1
ATOM 1385 C CA . GLU A 1 171 ? 1.351 -9.575 -3.068 1.00 96.88 171 GLU A CA 1
ATOM 1386 C C . GLU A 1 171 ? 1.088 -9.232 -4.538 1.00 96.88 171 GLU A C 1
ATOM 1388 O O . GLU A 1 171 ? 0.051 -9.613 -5.084 1.00 96.88 171 GLU A O 1
ATOM 1393 N N . ILE A 1 172 ? 2.022 -8.526 -5.176 1.00 97.31 172 ILE A N 1
ATOM 1394 C CA . ILE A 1 172 ? 2.017 -8.214 -6.606 1.00 97.31 172 ILE A CA 1
ATOM 1395 C C . ILE A 1 172 ? 3.230 -8.877 -7.250 1.00 97.31 172 ILE A C 1
ATOM 1397 O O . ILE A 1 172 ? 4.365 -8.687 -6.805 1.00 97.31 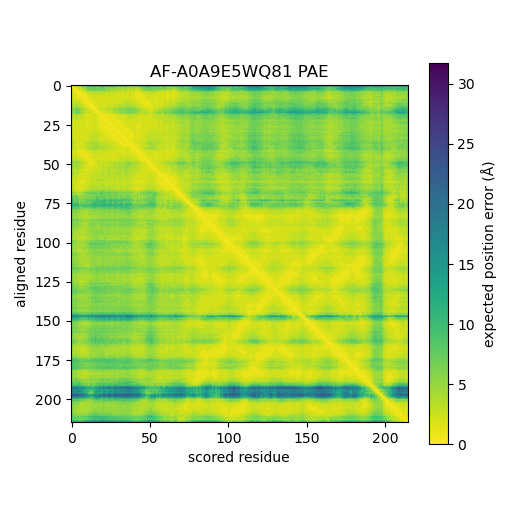172 ILE A O 1
ATOM 1401 N N . ALA A 1 173 ? 2.983 -9.618 -8.325 1.00 97.56 173 ALA A N 1
ATOM 1402 C CA . ALA A 1 173 ? 3.996 -10.322 -9.096 1.00 97.56 173 ALA A CA 1
ATOM 1403 C C . ALA A 1 173 ? 3.767 -10.143 -10.603 1.00 97.56 173 ALA A C 1
ATOM 1405 O O . ALA A 1 173 ? 2.654 -9.865 -11.054 1.00 97.56 173 ALA A O 1
ATOM 1406 N N . CYS A 1 174 ? 4.821 -10.334 -11.392 1.00 97.94 174 CYS A N 1
ATOM 1407 C CA . CYS A 1 174 ? 4.707 -10.480 -12.836 1.00 97.94 174 CYS A CA 1
ATOM 1408 C C . CYS A 1 174 ? 4.701 -11.968 -13.204 1.00 97.94 174 CYS A C 1
ATOM 1410 O O . CYS A 1 174 ? 5.573 -12.717 -12.764 1.00 97.94 174 CYS A O 1
ATOM 1412 N N . GLY A 1 175 ? 3.744 -12.405 -14.026 1.00 97.00 175 GLY A N 1
ATOM 1413 C CA . GLY A 1 175 ? 3.633 -13.811 -14.417 1.00 97.00 175 GLY A CA 1
ATOM 1414 C C . GLY A 1 175 ? 4.782 -14.307 -15.304 1.00 97.00 175 GLY A C 1
ATOM 1415 O O . GLY A 1 175 ? 5.134 -15.481 -15.235 1.00 97.00 175 GLY A O 1
ATOM 1416 N N . ASN A 1 176 ? 5.358 -13.442 -16.146 1.00 97.25 176 ASN A N 1
ATOM 1417 C CA . ASN A 1 176 ? 6.500 -13.765 -17.009 1.00 97.25 176 ASN A CA 1
ATOM 1418 C C . ASN A 1 176 ? 7.189 -12.486 -17.527 1.00 97.25 176 ASN A C 1
ATOM 1420 O O . ASN A 1 176 ? 6.635 -11.399 -17.411 1.00 97.25 176 ASN A O 1
ATOM 1424 N N . GLY A 1 177 ? 8.346 -12.612 -18.171 1.00 96.50 177 GLY A N 1
ATOM 1425 C CA . GLY A 1 177 ? 9.123 -11.486 -18.690 1.00 96.50 177 GLY A CA 1
ATOM 1426 C C . GLY A 1 177 ? 10.244 -11.081 -17.738 1.00 96.50 177 GLY A C 1
ATOM 1427 O O . GLY A 1 177 ? 10.183 -11.337 -16.532 1.00 96.50 177 GLY A O 1
ATOM 1428 N N . ARG A 1 178 ? 11.299 -10.487 -18.301 1.00 97.62 178 ARG A N 1
ATOM 1429 C CA . ARG A 1 178 ? 12.475 -10.043 -17.553 1.00 97.62 178 ARG A CA 1
ATOM 1430 C C . ARG A 1 178 ? 12.893 -8.642 -17.967 1.00 97.62 178 ARG A C 1
ATOM 1432 O O . ARG A 1 178 ? 12.937 -8.327 -19.159 1.00 97.62 178 ARG A O 1
ATOM 1439 N N . ALA A 1 179 ? 13.266 -7.821 -16.989 1.00 95.81 179 ALA A N 1
ATOM 1440 C CA . ALA A 1 179 ? 13.910 -6.551 -17.282 1.00 95.81 179 ALA A CA 1
ATOM 1441 C C . ALA A 1 179 ? 15.272 -6.783 -17.982 1.00 95.81 179 ALA A C 1
ATOM 1443 O O . ALA A 1 179 ? 15.965 -7.753 -17.665 1.00 95.81 179 ALA A O 1
ATOM 1444 N N . PRO A 1 180 ? 15.672 -5.916 -18.931 1.00 96.56 180 PRO A N 1
ATOM 1445 C CA . PRO A 1 180 ? 15.004 -4.668 -19.309 1.00 96.56 180 PRO A CA 1
ATOM 1446 C C . PRO A 1 180 ? 13.904 -4.819 -20.376 1.00 96.56 180 PRO A C 1
ATOM 1448 O O . PRO A 1 180 ? 13.179 -3.859 -20.610 1.00 96.56 180 PRO A O 1
ATOM 1451 N N . ALA A 1 181 ? 13.757 -5.985 -21.011 1.00 97.19 181 ALA A N 1
ATOM 1452 C CA . ALA A 1 181 ? 12.901 -6.150 -22.189 1.00 97.19 181 ALA A CA 1
ATOM 1453 C C . ALA A 1 181 ? 11.401 -6.180 -21.859 1.00 97.19 181 ALA A C 1
ATOM 1455 O O . ALA A 1 181 ? 10.636 -5.421 -22.445 1.00 97.19 181 ALA A O 1
ATOM 1456 N N . ASP A 1 182 ? 11.000 -7.019 -20.901 1.00 97.62 182 ASP A N 1
ATOM 1457 C CA . ASP A 1 182 ? 9.598 -7.339 -20.622 1.00 97.62 182 ASP A CA 1
ATOM 1458 C C . ASP A 1 182 ? 9.326 -7.246 -19.118 1.00 97.62 182 ASP A C 1
ATOM 1460 O O . ASP A 1 182 ? 9.552 -8.197 -18.372 1.00 97.62 182 ASP A O 1
ATOM 1464 N N . HIS A 1 183 ? 8.873 -6.088 -18.644 1.00 97.88 183 HIS A N 1
ATOM 1465 C CA . HIS A 1 183 ? 8.619 -5.862 -17.217 1.00 97.88 183 HIS A CA 1
ATOM 1466 C C . HIS A 1 183 ? 7.542 -4.801 -16.985 1.00 97.88 183 HIS A C 1
ATOM 1468 O O . HIS A 1 183 ? 7.168 -4.058 -17.891 1.00 97.88 183 HIS A O 1
ATOM 1474 N N . TYR A 1 184 ? 7.053 -4.709 -15.753 1.00 98.00 184 TYR A N 1
ATOM 1475 C CA . TYR A 1 184 ? 6.216 -3.605 -15.303 1.00 98.00 184 TYR A CA 1
ATOM 1476 C C . TYR A 1 184 ? 7.056 -2.556 -14.577 1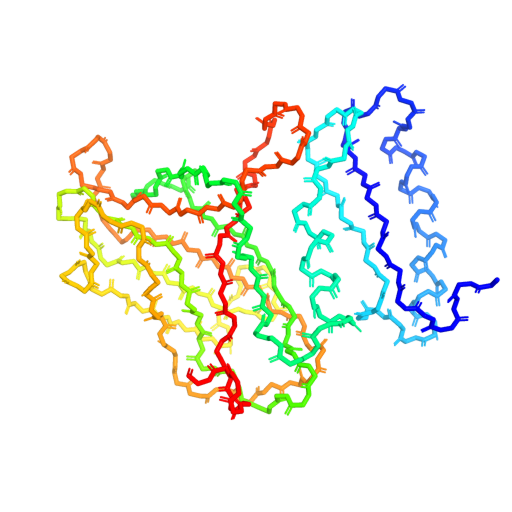.00 98.00 184 TYR A C 1
ATOM 1478 O O . TYR A 1 184 ? 7.984 -2.885 -13.838 1.00 98.00 184 TYR A O 1
ATOM 1486 N N . LEU A 1 185 ? 6.687 -1.289 -14.747 1.00 97.19 185 LEU A N 1
ATOM 1487 C CA . LEU A 1 185 ? 7.085 -0.218 -13.843 1.00 97.19 185 LEU A CA 1
ATOM 1488 C C . LEU A 1 185 ? 5.896 0.072 -12.938 1.00 97.19 185 LEU A C 1
ATOM 1490 O O . LEU A 1 185 ? 4.845 0.526 -13.395 1.00 97.19 185 LEU A O 1
ATOM 1494 N N . VAL A 1 186 ? 6.058 -0.220 -11.656 1.00 95.94 186 VAL A N 1
ATOM 1495 C CA . VAL A 1 186 ? 5.053 0.057 -10.633 1.00 95.94 186 VAL A CA 1
ATOM 1496 C C . VAL A 1 186 ? 5.471 1.315 -9.887 1.00 95.94 186 VAL A C 1
ATOM 1498 O O . VAL A 1 186 ? 6.647 1.486 -9.581 1.00 95.94 186 VAL A O 1
ATOM 1501 N N . TYR A 1 187 ? 4.532 2.220 -9.625 1.00 94.88 187 TYR A N 1
ATOM 1502 C CA . TYR A 1 187 ? 4.845 3.543 -9.085 1.00 94.88 187 TYR A CA 1
ATOM 1503 C C . TYR A 1 187 ? 4.400 3.689 -7.635 1.00 94.88 187 TYR A C 1
ATOM 1505 O O . TYR A 1 187 ? 3.470 3.019 -7.190 1.00 94.88 187 TYR A O 1
ATOM 1513 N N . GLY A 1 188 ? 5.072 4.582 -6.915 1.00 91.56 188 GLY A N 1
ATOM 1514 C CA . GLY A 1 188 ? 4.862 4.844 -5.498 1.00 91.56 188 GLY A CA 1
ATOM 1515 C C . GLY A 1 188 ? 5.337 6.241 -5.110 1.00 91.56 188 GLY A C 1
ATOM 1516 O O . GLY A 1 188 ? 6.210 6.773 -5.803 1.00 91.56 188 GLY A O 1
ATOM 1517 N N . PRO A 1 189 ? 4.780 6.882 -4.063 1.00 88.44 189 PRO A N 1
ATOM 1518 C CA . PRO A 1 189 ? 5.298 8.152 -3.571 1.00 88.44 189 PRO A CA 1
ATOM 1519 C C . PRO A 1 189 ? 6.779 8.043 -3.213 1.00 88.44 189 PRO A C 1
ATOM 1521 O O . PRO A 1 189 ? 7.220 7.090 -2.572 1.00 88.44 189 PRO A O 1
ATOM 1524 N N . LYS A 1 190 ? 7.545 9.061 -3.600 1.00 84.69 190 LYS A N 1
ATOM 1525 C CA . LYS A 1 190 ? 8.888 9.271 -3.077 1.00 84.69 190 LYS A CA 1
ATOM 1526 C C . LYS A 1 190 ? 8.772 9.601 -1.579 1.00 84.69 190 LYS A C 1
ATOM 1528 O O . LYS A 1 190 ? 8.021 10.526 -1.256 1.00 84.69 190 LYS A O 1
ATOM 1533 N N . PRO A 1 191 ? 9.497 8.903 -0.688 1.00 77.56 191 PRO A N 1
ATOM 1534 C CA . PRO A 1 191 ? 9.576 9.282 0.720 1.00 77.56 191 PRO A CA 1
ATOM 1535 C C . PRO A 1 191 ? 10.011 10.743 0.901 1.00 77.56 191 PRO A C 1
ATOM 1537 O O . PRO A 1 191 ? 10.733 11.290 0.059 1.00 77.56 191 PRO A O 1
ATOM 1540 N N . LEU A 1 192 ? 9.560 11.380 1.988 1.00 78.00 192 LEU A N 1
ATOM 1541 C CA . LEU A 1 192 ? 9.928 12.770 2.299 1.00 78.00 192 LEU A CA 1
ATOM 1542 C C . LEU A 1 192 ? 11.393 12.891 2.754 1.00 78.00 192 LEU A C 1
ATOM 1544 O O . LEU A 1 192 ? 12.026 13.918 2.507 1.00 78.00 192 LEU A O 1
ATOM 1548 N N . GLY A 1 193 ? 11.916 11.845 3.396 1.00 67.81 193 GLY A N 1
ATOM 1549 C CA . GLY A 1 193 ? 13.272 11.744 3.926 1.00 67.81 193 GLY A CA 1
ATOM 1550 C C . GLY A 1 193 ? 14.208 10.841 3.114 1.00 67.81 193 GLY A C 1
ATOM 1551 O O . GLY A 1 193 ? 13.760 10.004 2.336 1.00 67.81 193 GLY A O 1
ATOM 1552 N N . GLY A 1 194 ? 15.507 11.099 3.308 1.00 59.31 194 GLY A N 1
ATOM 1553 C CA . GLY A 1 194 ? 16.712 10.348 2.925 1.00 59.31 194 GLY A CA 1
ATOM 1554 C C . GLY A 1 194 ? 16.687 9.300 1.806 1.00 59.31 194 GLY A C 1
ATOM 1555 O O . GLY A 1 194 ? 16.061 9.430 0.754 1.00 59.31 194 GLY A O 1
ATOM 1556 N N . ARG A 1 195 ? 17.595 8.330 1.947 1.00 64.00 195 ARG A N 1
ATOM 1557 C CA . ARG A 1 195 ? 17.887 7.286 0.954 1.00 64.00 195 ARG A CA 1
ATOM 1558 C C . ARG A 1 195 ? 16.925 6.126 1.214 1.00 64.00 195 ARG A C 1
ATOM 1560 O O . ARG A 1 195 ? 16.742 5.746 2.353 1.00 64.00 195 ARG A O 1
ATOM 1567 N N . HIS A 1 196 ? 16.323 5.533 0.190 1.00 61.53 196 HIS A N 1
ATOM 1568 C CA . HIS A 1 196 ? 15.497 4.335 0.380 1.00 61.53 196 HIS A CA 1
ATOM 1569 C C . HIS A 1 196 ? 16.417 3.134 0.682 1.00 61.53 196 HIS A C 1
ATOM 1571 O O . HIS A 1 196 ? 17.180 2.728 -0.198 1.00 61.53 196 HIS A O 1
ATOM 1577 N N . TRP A 1 197 ? 16.410 2.609 1.917 1.00 57.97 197 TRP A N 1
ATOM 1578 C CA . TRP A 1 197 ? 17.413 1.630 2.386 1.00 57.97 197 TRP A CA 1
ATOM 1579 C C . TRP A 1 197 ? 16.990 0.157 2.294 1.00 57.97 197 TRP A C 1
ATOM 1581 O O . TRP A 1 197 ? 17.859 -0.711 2.358 1.00 57.97 197 TRP A O 1
ATOM 1591 N N . GLY A 1 198 ? 15.703 -0.138 2.100 1.00 58.19 198 GLY A N 1
ATOM 1592 C CA . GLY A 1 198 ? 15.175 -1.504 2.164 1.00 58.19 198 GLY A CA 1
ATOM 1593 C C . GLY A 1 198 ? 14.279 -1.910 0.987 1.00 58.19 198 GLY A C 1
ATOM 1594 O O . GLY A 1 198 ? 13.997 -1.101 0.104 1.00 58.19 198 GLY A O 1
ATOM 1595 N N . PRO A 1 199 ? 13.799 -3.170 0.967 1.00 54.62 199 PRO A N 1
ATOM 1596 C CA . PRO A 1 199 ? 13.045 -3.745 -0.153 1.00 54.62 199 PRO A CA 1
ATOM 1597 C C . PRO A 1 199 ? 11.575 -3.301 -0.210 1.00 54.62 199 PRO A C 1
ATOM 1599 O O . PRO A 1 199 ? 10.862 -3.637 -1.154 1.00 54.62 199 PRO A O 1
ATOM 1602 N N . ARG A 1 200 ? 11.079 -2.585 0.808 1.00 67.19 200 ARG A N 1
ATOM 1603 C CA . ARG A 1 200 ? 9.668 -2.192 0.889 1.00 67.19 200 ARG A CA 1
ATOM 1604 C C . ARG A 1 200 ? 9.403 -0.962 0.042 1.00 67.19 200 ARG A C 1
ATOM 1606 O O . ARG A 1 200 ? 9.493 0.162 0.510 1.00 67.19 200 ARG A O 1
ATOM 1613 N N . PHE A 1 201 ? 9.032 -1.202 -1.204 1.00 83.75 201 PHE A N 1
ATOM 1614 C CA . PHE A 1 201 ? 8.538 -0.159 -2.083 1.00 83.75 201 PHE A CA 1
ATOM 1615 C C . PHE A 1 201 ? 7.171 0.356 -1.610 1.00 83.75 201 PHE A C 1
ATOM 1617 O O . PHE A 1 201 ? 6.198 -0.400 -1.521 1.00 83.75 201 PHE A O 1
ATOM 1624 N N . GLY A 1 202 ? 7.081 1.660 -1.345 1.00 86.25 202 GLY A N 1
ATOM 1625 C CA . GLY A 1 202 ? 5.833 2.336 -1.008 1.00 86.25 202 GLY A CA 1
ATOM 1626 C C . GLY A 1 202 ? 4.892 2.423 -2.208 1.00 86.25 202 GLY A C 1
ATOM 1627 O O . GLY A 1 202 ? 4.806 3.464 -2.834 1.00 86.25 202 GLY A O 1
ATOM 1628 N N . LEU A 1 203 ? 4.179 1.348 -2.532 1.00 91.88 203 LEU A N 1
ATOM 1629 C CA . LEU A 1 203 ? 3.284 1.264 -3.691 1.00 91.88 203 LEU A CA 1
ATOM 1630 C C . LEU A 1 203 ? 2.175 2.331 -3.702 1.00 91.88 203 LEU A C 1
ATOM 1632 O O . LEU A 1 203 ? 1.430 2.445 -2.738 1.00 91.88 203 LEU A O 1
ATOM 1636 N N . SER A 1 204 ? 1.945 3.001 -4.833 1.00 93.50 204 SER A N 1
ATOM 1637 C CA . SER A 1 204 ? 0.726 3.784 -5.064 1.00 93.50 204 SER A CA 1
ATOM 1638 C C . SER A 1 204 ? -0.463 2.876 -5.362 1.00 93.50 204 SER A C 1
ATOM 1640 O O . SER A 1 204 ? -0.537 2.256 -6.428 1.00 93.50 204 SER A O 1
ATOM 1642 N N . TYR A 1 205 ? -1.422 2.841 -4.437 1.00 94.50 205 TYR A N 1
ATOM 1643 C CA . TYR A 1 205 ? -2.659 2.078 -4.573 1.00 94.50 205 TYR A CA 1
ATOM 1644 C C . TYR A 1 205 ? -3.902 2.896 -4.213 1.00 94.50 205 TYR A C 1
ATOM 1646 O O . TYR A 1 205 ? -3.792 3.911 -3.533 1.00 94.50 205 TYR A O 1
ATOM 1654 N N . ARG A 1 206 ? -5.084 2.424 -4.630 1.00 94.31 206 ARG A N 1
ATOM 1655 C CA . ARG A 1 206 ? -6.392 2.824 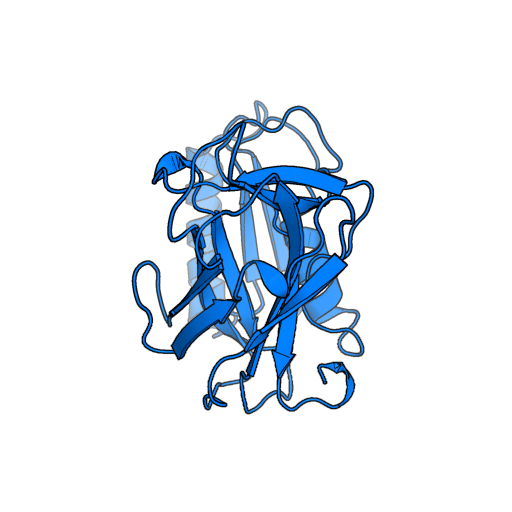-4.077 1.00 94.31 206 ARG A CA 1
ATOM 1656 C C . ARG A 1 206 ? -7.261 1.596 -3.855 1.00 94.31 206 ARG A C 1
ATOM 1658 O O . ARG A 1 206 ? -7.419 0.785 -4.772 1.00 94.31 206 ARG A O 1
ATOM 1665 N N . VAL A 1 207 ? -7.839 1.467 -2.668 1.00 94.62 207 VAL A N 1
ATOM 1666 C CA . VAL A 1 207 ? -8.761 0.373 -2.341 1.00 94.62 207 VAL A CA 1
ATOM 1667 C C . VAL A 1 207 ? -10.078 0.577 -3.093 1.00 94.62 207 VAL A C 1
ATOM 1669 O O . VAL A 1 207 ? -10.623 1.679 -3.108 1.00 94.62 207 VAL A O 1
ATOM 1672 N N . ARG A 1 208 ? -10.589 -0.478 -3.736 1.00 96.31 208 ARG A N 1
ATOM 1673 C CA . ARG A 1 208 ? -11.885 -0.467 -4.426 1.00 96.31 208 ARG A CA 1
ATOM 1674 C C . ARG A 1 208 ? -12.899 -1.264 -3.618 1.00 96.31 208 ARG A C 1
ATOM 1676 O O . ARG A 1 208 ? -12.702 -2.453 -3.372 1.00 96.31 208 ARG A O 1
ATOM 1683 N N . THR A 1 209 ? -13.979 -0.603 -3.216 1.00 95.88 209 THR A N 1
ATOM 1684 C CA . THR A 1 209 ? -15.042 -1.181 -2.385 1.00 95.88 209 THR A CA 1
ATOM 1685 C C . THR A 1 209 ? -16.424 -0.868 -2.959 1.00 95.88 209 THR A C 1
ATOM 1687 O O . THR A 1 209 ? -16.552 -0.324 -4.058 1.00 95.88 209 THR A O 1
ATOM 1690 N N . ASP A 1 210 ? -17.475 -1.232 -2.231 1.00 95.38 210 ASP A N 1
ATOM 1691 C CA . ASP A 1 210 ? -18.857 -0.852 -2.513 1.00 95.38 210 ASP A CA 1
ATOM 1692 C C . ASP A 1 210 ? -19.187 0.620 -2.199 1.00 95.38 210 ASP A C 1
ATOM 1694 O O . ASP A 1 210 ? -20.204 1.127 -2.702 1.00 95.38 210 ASP A O 1
ATOM 1698 N N . ARG A 1 211 ? -18.330 1.323 -1.436 1.00 93.69 211 ARG A N 1
ATOM 1699 C CA . ARG A 1 211 ? -18.524 2.741 -1.090 1.00 93.69 211 ARG A CA 1
ATOM 1700 C C . ARG A 1 211 ? -18.596 3.608 -2.357 1.00 93.69 211 ARG A C 1
ATOM 1702 O O . ARG A 1 211 ? -17.784 3.412 -3.261 1.00 93.69 211 ARG A O 1
ATOM 1709 N N . PRO A 1 212 ? -19.510 4.594 -2.442 1.00 90.06 212 PRO A N 1
ATOM 1710 C CA . PRO A 1 212 ? -19.681 5.426 -3.637 1.00 90.06 212 PRO A CA 1
ATOM 1711 C C . PRO A 1 212 ? -18.395 6.093 -4.143 1.00 90.06 212 PRO A C 1
ATOM 1713 O O . PRO A 1 212 ? -18.146 6.091 -5.345 1.00 90.06 212 PRO A O 1
ATOM 1716 N N . GLN A 1 213 ? -17.561 6.607 -3.236 1.00 86.75 213 GLN A N 1
ATOM 1717 C CA . GLN A 1 213 ? -16.291 7.267 -3.553 1.00 86.75 213 GLN A CA 1
ATOM 1718 C C . GLN A 1 213 ? -15.182 6.311 -4.026 1.00 86.75 213 GLN A C 1
ATOM 1720 O O . GLN A 1 213 ? -14.195 6.763 -4.604 1.00 86.75 213 GLN A O 1
ATOM 1725 N N . ASP A 1 214 ? -15.340 5.001 -3.805 1.00 88.38 214 ASP A N 1
ATOM 1726 C CA . ASP A 1 214 ? -14.352 3.982 -4.170 1.00 88.38 214 ASP A CA 1
ATOM 1727 C C . ASP A 1 214 ? -14.675 3.298 -5.509 1.00 88.38 214 ASP A C 1
ATOM 1729 O O . ASP A 1 214 ? -13.904 2.435 -5.941 1.00 88.38 214 ASP A O 1
ATOM 1733 N N . ARG A 1 215 ? -15.784 3.658 -6.170 1.00 75.06 215 ARG A N 1
ATOM 1734 C CA . ARG A 1 215 ? -16.221 3.057 -7.443 1.00 75.06 215 ARG A CA 1
ATOM 1735 C C . ARG A 1 215 ? -15.340 3.437 -8.638 1.00 75.06 215 ARG A C 1
ATOM 1737 O O . ARG A 1 215 ? -14.652 4.486 -8.612 1.00 75.06 215 ARG A O 1
#

Radius of gyration: 17.66 Å; Cα contacts (8 Å, |Δi|>4): 498; chains: 1; bounding box: 41×29×51 Å

Solvent-accessible surface area (backbone atoms only — not comparable to full-atom values): 11581 Å² total; per-residue (Å²): 132,65,77,94,54,72,43,81,46,77,46,37,64,57,20,86,88,57,48,63,68,57,51,52,58,54,46,54,57,52,47,54,54,31,56,76,68,70,34,68,79,41,53,46,77,45,71,47,58,28,50,82,63,60,48,59,65,60,55,49,38,52,45,41,55,75,76,34,69,83,51,54,44,44,40,84,55,74,60,69,42,77,42,72,28,21,48,51,77,91,38,43,47,65,53,71,51,62,38,51,84,85,31,50,32,41,32,38,37,30,34,30,32,20,25,36,72,78,26,36,39,40,35,38,35,25,7,80,44,85,98,42,47,86,60,32,63,25,69,38,57,46,88,81,44,44,65,89,44,85,38,81,41,74,34,54,34,71,76,29,85,50,54,52,57,36,63,38,24,37,40,39,43,28,69,30,43,46,74,86,59,11,18,34,38,38,30,15,37,51,56,79,33,83,72,89,68,57,88,76,68,55,62,18,37,32,50,25,33,71,40,81,72,29,104

Foldseek 3Di:
DCPPAADEAEDACAEPVDHPVRCVVVVVVVVVVCVVVVVPLRYYYRYAHDYPDQQCLVVVLNCCQRPPLLAFRWFPADDKDWQWFFQDPLSKAKDKHFDGPPFFWFWFKKFFKAKAAQFAWKKKAKDLDPPDRVQHIFTHHNVQHHHPGRDIDTGTGDIGTDDGSRMMMMMIHTPHDDPPHTTMITMAHRTPDDDRDDSHGSTTMGTAGPDPNRD